Protein AF-A0A939VBB8-F1 (afdb_monomer)

Solvent-accessible surface area (backbone atoms only — not comparable to full-atom values): 15626 Å² total; per-residue (Å²): 112,71,68,60,52,51,52,50,51,52,48,51,47,52,52,57,54,50,57,51,41,58,54,29,52,49,50,24,53,43,29,49,53,51,32,52,51,53,43,48,53,56,47,51,49,38,50,54,33,32,51,31,20,76,76,68,37,30,26,44,40,49,85,73,45,83,43,80,41,78,52,44,68,58,31,34,53,20,43,49,47,27,36,50,71,44,30,47,52,58,49,41,52,49,31,49,52,49,25,53,50,29,54,59,69,47,74,85,57,64,78,95,45,51,68,43,52,54,51,53,48,55,40,49,57,46,49,52,50,50,57,46,36,65,78,54,50,69,97,42,73,66,61,33,50,54,51,49,53,55,44,50,56,52,46,52,50,48,59,66,32,79,75,47,66,64,93,75,53,72,63,60,47,46,52,54,46,52,52,50,51,45,57,22,51,56,51,42,51,54,50,50,50,48,54,52,47,53,53,48,53,53,51,50,52,51,52,50,54,42,42,76,72,65,28,44,70,44,93,83,37,82,88,32,68,47,64,88,87,73,87,80,89,70,84,75,49,54,57,78,38,80,45,76,48,75,53,72,45,60,48,98,88,62,53,71,82,47,45,26,67,83,71,73,47,68,48,76,47,35,36,72,80,47,61,69,60,61,22,38,65,59,56,108

Secondary structure (DSSP, 8-state):
-HHHHHHHHHHHHHHHHHHHHHHHHHHHHHHHHHHHHHHHHHHHHHHHHHHHHHHHSEEE-TTS-EEE-S-HHHHHHHHHHHHHHTTHHHHHHHHHHHHHHHHHHGGG--GGGHHHHHHHHHHHHHHHHHHHHHH---S-HHHHHHHHHHHHHHHHHHHHSGGG-----HHHHHHHHHHHHHHHHHHHHHHHHHHHHHHHHHHHHHHHHHHHTT-EE-TTTSS-EE--SS---SPPPPTT--EEE--EEE-TT--EEEEHHHHTS-EEE-GGGS-HHHHHHHH-

Sequence (284 aa):
MLVVACAALCYLGFMLFGNNYKSNAMKAKVNAIVASRLANIMLSDYQSNWVRVEVEKLAMNEKGEWVSTSDSKQAIAWRQQYFKDNGAEKALDQLWEDLQKEVGSMNLTPAKYRDTQSSFKTLLEDMSQLVQLTKTPGDSLLAMSARLVDLNNRIDSDLEASDFNFWITFDDIKLKTDEVATQINDKNMAEQISKERDKRQNSDLNAMKYRQMGFVELKKGKGVLYRELEKGKGPKPKDDTKVRLNYEGKLMDGTVFDSSYKRGEAVTMRPSQTVPGFWHSLIN

pLDDT: mean 85.22, std 13.17, range [40.78, 98.12]

Foldseek 3Di:
DVVVVVVVVVVVVQVVLVVLLLVLLLLLLLLLVLLLVLLCVLLVLLLVQLVCLVPPQWGQFLVRDIDGHNDSVNRSVRSLNNCVQLCSLVLSVVSLVSSVVSLVSNPVHDPVCVVVNVLSVQLNVLSVVSNVCSVDCDDDSVSSVVSSVVSVVSNVCSCPDPSNPRDDDPVSNVVSNVVSVCSSVVSNVVVVVVVVVVVVVVLVVVLVVVVVVVWDDQPPQVSQTDDDPDDDPDDQDDQADWDWAWDWDADPVGHTPDGCVVVVGIDTDGLVVDDSSSSSVRRD

Mean predicted aligned error: 14.24 Å

Nearest PDB structures (foldseek):
  7dek-assembly2_D  TM=5.719E-01  e=9.838E-03  Pseudomonas aeruginosa PAO1
  1qoy-assembly1_A  TM=2.213E-01  e=1.528E+00  Escherichia coli K-12

Radius of gyration: 31.22 Å; Cα contacts (8 Å, |Δi|>4): 297; chains: 1; bounding box: 82×40×86 Å

Structure (mmCIF, N/CA/C/O backbone):
data_AF-A0A939VBB8-F1
#
_entry.id   AF-A0A939VBB8-F1
#
loop_
_atom_site.group_PDB
_atom_site.id
_atom_site.type_symbol
_atom_site.label_atom_id
_atom_site.label_alt_id
_atom_site.label_comp_id
_atom_site.label_asym_id
_atom_site.label_entity_id
_atom_site.label_seq_id
_atom_site.pdbx_PDB_ins_code
_atom_site.Cartn_x
_atom_site.Cartn_y
_atom_site.Cartn_z
_atom_site.occupancy
_atom_site.B_iso_or_equiv
_atom_site.auth_seq_id
_atom_site.auth_comp_id
_atom_site.auth_asym_id
_atom_site.auth_atom_id
_atom_site.pdbx_PDB_model_num
ATOM 1 N N . MET A 1 1 ? -53.275 -8.495 32.707 1.00 51.41 1 MET A N 1
ATOM 2 C CA . MET A 1 1 ? -52.630 -8.941 31.447 1.00 51.41 1 MET A CA 1
ATOM 3 C C . MET A 1 1 ? -51.818 -7.838 30.756 1.00 51.41 1 MET A C 1
ATOM 5 O O . MET A 1 1 ? -50.720 -8.145 30.318 1.00 51.41 1 MET A O 1
ATOM 9 N N . LEU A 1 2 ? -52.258 -6.567 30.725 1.00 41.44 2 LEU A N 1
ATOM 10 C CA . LEU A 1 2 ? -51.507 -5.463 30.083 1.00 41.44 2 LEU A CA 1
ATOM 11 C C . LEU A 1 2 ? -50.097 -5.197 30.667 1.00 41.44 2 LEU A C 1
ATOM 13 O O . LEU A 1 2 ? -49.151 -4.980 29.919 1.00 41.44 2 LEU A O 1
ATOM 17 N N . VAL A 1 3 ? -49.934 -5.257 31.995 1.00 45.34 3 VAL A N 1
ATOM 18 C CA . VAL A 1 3 ? -48.644 -4.984 32.673 1.00 45.34 3 VAL A CA 1
ATOM 19 C C . VAL A 1 3 ? -47.595 -6.066 32.382 1.00 45.34 3 VAL A C 1
ATOM 21 O O . VAL A 1 3 ? -46.421 -5.763 32.193 1.00 45.34 3 VAL A O 1
ATOM 24 N N . VAL A 1 4 ? -48.026 -7.326 32.265 1.00 49.09 4 VAL A N 1
ATOM 25 C CA . VAL A 1 4 ? -47.147 -8.469 31.960 1.00 49.09 4 VAL A CA 1
ATOM 26 C C . VAL A 1 4 ? -46.686 -8.433 30.498 1.00 49.09 4 VAL A C 1
ATOM 28 O O . VAL A 1 4 ? -45.525 -8.713 30.220 1.00 49.09 4 VAL A O 1
ATOM 31 N N . ALA A 1 5 ? -47.555 -8.011 29.572 1.00 43.25 5 ALA A N 1
ATOM 32 C CA . ALA A 1 5 ? -47.198 -7.826 28.164 1.00 43.25 5 ALA A CA 1
ATOM 33 C C . ALA A 1 5 ? -46.198 -6.671 27.960 1.00 43.25 5 ALA A C 1
ATOM 35 O O . ALA A 1 5 ? -45.260 -6.803 27.179 1.00 43.25 5 ALA A O 1
ATOM 36 N N . CYS A 1 6 ? -46.348 -5.571 28.705 1.00 40.78 6 CYS A N 1
ATOM 37 C CA . CYS A 1 6 ? -45.418 -4.441 28.657 1.00 40.78 6 CYS A CA 1
ATOM 38 C C . CYS A 1 6 ? -44.044 -4.811 29.248 1.00 40.78 6 CYS A C 1
ATOM 40 O O . CYS A 1 6 ? -43.012 -4.518 28.653 1.00 40.78 6 CYS A O 1
ATOM 42 N N . ALA A 1 7 ? -44.019 -5.549 30.365 1.00 47.31 7 ALA A N 1
ATOM 43 C CA . ALA A 1 7 ? -42.783 -6.075 30.941 1.00 47.31 7 ALA A CA 1
ATOM 44 C C . ALA A 1 7 ? -42.080 -7.070 29.999 1.00 47.31 7 ALA A C 1
ATOM 46 O O . ALA A 1 7 ? -40.869 -6.981 29.827 1.00 47.31 7 ALA A O 1
ATOM 47 N N . ALA A 1 8 ? -42.826 -7.962 29.337 1.00 45.78 8 ALA A N 1
ATOM 48 C CA . ALA A 1 8 ? -42.279 -8.912 28.370 1.00 45.78 8 ALA A CA 1
ATOM 49 C C . ALA A 1 8 ? -41.730 -8.225 27.107 1.00 45.78 8 ALA A C 1
ATOM 51 O O . ALA A 1 8 ? -40.656 -8.600 26.649 1.00 45.78 8 ALA A O 1
ATOM 52 N N . LEU A 1 9 ? -42.403 -7.194 26.579 1.00 49.06 9 LEU A N 1
ATOM 53 C CA . LEU A 1 9 ? -41.922 -6.394 25.441 1.00 49.06 9 LEU A CA 1
ATOM 54 C C . LEU A 1 9 ? -40.688 -5.554 25.798 1.00 49.06 9 LEU A C 1
ATOM 56 O O . LEU A 1 9 ? -39.748 -5.488 25.009 1.00 49.06 9 LEU A O 1
ATOM 60 N N . CYS A 1 10 ? -40.642 -4.978 27.002 1.00 50.53 10 CYS A N 1
ATOM 61 C CA . CYS A 1 10 ? -39.448 -4.308 27.517 1.00 50.53 10 CYS A CA 1
ATOM 62 C C . CYS A 1 10 ? -38.278 -5.288 27.698 1.00 50.53 10 CYS A C 1
ATOM 64 O O . CYS A 1 10 ? -37.146 -4.944 27.372 1.00 50.53 10 CYS A O 1
ATOM 66 N N . TYR A 1 11 ? -38.537 -6.513 28.165 1.00 48.91 11 TYR A N 1
ATOM 67 C CA . TYR A 1 11 ? -37.513 -7.546 28.351 1.00 48.91 11 TYR A CA 1
ATOM 68 C C . TYR A 1 11 ? -37.004 -8.109 27.013 1.00 48.91 11 TYR A C 1
ATOM 70 O O . TYR A 1 11 ? -35.798 -8.270 26.835 1.00 48.91 11 TYR A O 1
ATOM 78 N N . LEU A 1 12 ? -37.901 -8.340 26.042 1.00 45.56 12 LEU A N 1
ATOM 79 C CA . LEU A 1 12 ? -37.544 -8.757 24.680 1.00 45.56 12 LEU A CA 1
ATOM 80 C C . LEU A 1 12 ? -36.751 -7.665 23.956 1.00 45.56 12 LEU A C 1
ATOM 82 O O . LEU A 1 12 ? -35.732 -7.957 23.337 1.00 45.56 12 LEU A O 1
ATOM 86 N N . GLY A 1 13 ? -37.185 -6.406 24.075 1.00 52.50 13 GLY A N 1
ATOM 87 C CA . GLY A 1 13 ? -36.445 -5.251 23.578 1.00 52.50 13 GLY A CA 1
ATOM 88 C C . GLY A 1 13 ? -35.056 -5.179 24.208 1.00 52.50 13 GLY A C 1
ATOM 89 O O . GLY A 1 13 ? -34.060 -5.130 23.497 1.00 52.50 13 GLY A O 1
ATOM 90 N N . PHE A 1 14 ? -34.954 -5.271 25.535 1.00 51.47 14 PHE A N 1
ATOM 91 C CA . PHE A 1 14 ? -33.670 -5.240 26.241 1.00 51.47 14 PHE A CA 1
ATOM 92 C C . PHE A 1 14 ? -32.724 -6.382 25.829 1.00 51.47 14 PHE A C 1
ATOM 94 O O . PHE A 1 14 ? -31.525 -6.144 25.682 1.00 51.47 14 PHE A O 1
ATOM 101 N N . MET A 1 15 ? -33.239 -7.595 25.586 1.00 47.59 15 MET A N 1
ATOM 102 C CA . MET A 1 15 ? -32.441 -8.717 25.074 1.00 47.59 15 MET A CA 1
ATOM 103 C C . MET A 1 15 ? -31.985 -8.514 23.622 1.00 47.59 15 MET A C 1
ATOM 105 O O . MET A 1 15 ? -30.814 -8.741 23.316 1.00 47.59 15 MET A O 1
ATOM 109 N N . LEU A 1 16 ? -32.875 -8.066 22.729 1.00 53.44 16 LEU A N 1
ATOM 110 C CA . LEU A 1 16 ? -32.554 -7.846 21.314 1.00 53.44 16 LEU A CA 1
ATOM 111 C C . LEU A 1 16 ? -31.582 -6.668 21.126 1.00 53.44 16 LEU A C 1
ATOM 113 O O . LEU A 1 16 ? -30.603 -6.787 20.390 1.00 53.44 16 LEU A O 1
ATOM 117 N N . PHE A 1 17 ? -31.789 -5.557 21.840 1.00 54.56 17 PHE A N 1
ATOM 118 C CA . PHE A 1 17 ? -30.888 -4.400 21.806 1.00 54.56 17 PHE A CA 1
ATOM 119 C C . PHE A 1 17 ? -29.551 -4.677 22.517 1.00 54.56 17 PHE A C 1
ATOM 121 O O . PHE A 1 17 ? -28.505 -4.237 22.043 1.00 54.56 17 PHE A O 1
ATOM 128 N N . GLY A 1 18 ? -29.552 -5.438 23.619 1.00 54.91 18 GLY A N 1
ATOM 129 C CA . GLY A 1 18 ? -28.339 -5.783 24.369 1.00 54.91 18 GLY A CA 1
ATOM 130 C C . GLY A 1 18 ? -27.393 -6.733 23.624 1.00 54.91 18 GLY A C 1
ATOM 131 O O . GLY A 1 18 ? -26.180 -6.517 23.638 1.00 54.91 18 GLY A O 1
ATOM 132 N N . ASN A 1 19 ? -27.931 -7.747 22.935 1.00 59.66 19 ASN A N 1
ATOM 133 C CA . ASN A 1 19 ? -27.126 -8.685 22.142 1.00 59.66 19 ASN A CA 1
ATOM 134 C C . ASN A 1 19 ? -26.524 -8.025 20.892 1.00 59.66 19 ASN A C 1
ATOM 136 O O . ASN A 1 19 ? -25.364 -8.283 20.565 1.00 59.66 19 ASN A O 1
ATOM 140 N N . ASN A 1 20 ? -27.265 -7.122 20.244 1.00 74.25 20 ASN A N 1
ATOM 141 C CA . ASN A 1 20 ? -26.751 -6.365 19.102 1.00 74.25 20 ASN A CA 1
ATOM 142 C C . ASN A 1 20 ? -25.656 -5.370 19.518 1.00 74.25 20 ASN A C 1
ATOM 144 O O . ASN A 1 20 ? -24.656 -5.256 18.816 1.00 74.25 20 ASN A O 1
ATOM 148 N N . TYR A 1 21 ? -25.781 -4.719 20.684 1.00 82.75 21 TYR A N 1
ATOM 149 C CA . TYR A 1 21 ? -24.760 -3.786 21.176 1.00 82.75 21 TYR A CA 1
ATOM 150 C C . TYR A 1 21 ? -23.401 -4.456 21.376 1.00 82.75 21 TYR A C 1
ATOM 152 O O . TYR A 1 21 ? -22.416 -4.034 20.782 1.00 82.75 21 TYR A O 1
ATOM 160 N N . LYS A 1 22 ? -23.340 -5.524 22.185 1.00 81.62 22 LYS A N 1
ATOM 161 C CA . LYS A 1 22 ? -22.066 -6.184 22.512 1.00 81.62 22 LYS A CA 1
ATOM 162 C C . LYS A 1 22 ? -21.367 -6.710 21.255 1.00 81.62 22 LYS A C 1
ATOM 164 O O . LYS A 1 22 ? -20.158 -6.558 21.126 1.00 81.62 22 LYS A O 1
ATOM 169 N N . SER A 1 23 ? -22.125 -7.297 20.325 1.00 85.81 23 SER A N 1
ATOM 170 C CA . SER A 1 23 ? -21.575 -7.777 19.054 1.00 85.81 23 SER A CA 1
ATOM 171 C C . SER A 1 23 ? -21.014 -6.634 18.205 1.00 85.81 23 SER A C 1
ATOM 173 O O . SER A 1 23 ? -19.901 -6.748 17.696 1.00 85.81 23 SER A O 1
ATOM 175 N N . ASN A 1 24 ? -21.741 -5.520 18.086 1.00 87.19 24 ASN A N 1
ATOM 176 C CA . ASN A 1 24 ? -21.291 -4.370 17.303 1.00 87.19 24 ASN A CA 1
ATOM 177 C C . ASN A 1 24 ? -20.100 -3.663 17.961 1.00 87.19 24 ASN A C 1
ATOM 179 O O . ASN A 1 24 ? -19.175 -3.280 17.259 1.00 87.19 24 ASN A O 1
ATOM 183 N N . ALA A 1 25 ? -20.059 -3.582 19.292 1.00 87.44 25 ALA A N 1
ATOM 184 C CA . ALA A 1 25 ? -18.925 -3.035 20.032 1.00 87.44 25 ALA A CA 1
ATOM 185 C C . ALA A 1 25 ? -17.649 -3.872 19.840 1.00 87.44 25 ALA A C 1
ATOM 187 O O . ALA A 1 25 ? -16.569 -3.319 19.641 1.00 87.44 25 ALA A O 1
ATOM 188 N N . MET A 1 26 ? -17.773 -5.207 19.841 1.00 88.75 26 MET A N 1
ATOM 189 C CA . MET A 1 26 ? -16.654 -6.106 19.535 1.00 88.75 26 MET A CA 1
ATOM 190 C C . MET A 1 26 ? -16.152 -5.915 18.100 1.00 88.75 26 MET A C 1
ATOM 192 O O . MET A 1 26 ? -14.949 -5.779 17.899 1.00 88.75 26 MET A O 1
ATOM 196 N N . LYS A 1 27 ? -17.057 -5.854 17.114 1.00 90.62 27 LYS A N 1
ATOM 197 C CA . LYS A 1 27 ? -16.696 -5.607 15.706 1.00 90.62 27 LYS A CA 1
ATOM 198 C C . LYS A 1 27 ? -16.016 -4.255 15.517 1.00 90.62 27 LYS A C 1
ATOM 200 O O . LYS A 1 27 ? -14.941 -4.219 14.931 1.00 90.62 27 LYS A O 1
ATOM 205 N N . ALA A 1 28 ? -16.576 -3.196 16.104 1.00 91.44 28 ALA A N 1
ATOM 206 C CA . ALA A 1 28 ? -15.994 -1.859 16.083 1.00 91.44 28 ALA A CA 1
ATOM 207 C C . ALA A 1 28 ? -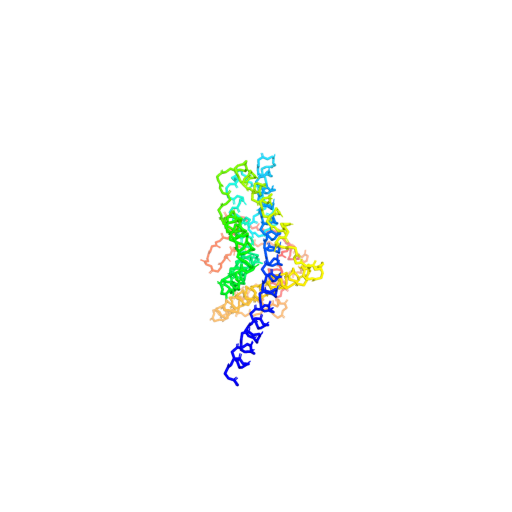14.566 -1.876 16.642 1.00 91.44 28 ALA A C 1
ATOM 209 O O . ALA A 1 28 ? -13.637 -1.398 16.001 1.00 91.44 28 ALA A O 1
ATOM 210 N N . LYS A 1 29 ? -14.354 -2.499 17.807 1.00 91.62 29 LYS A N 1
ATOM 211 C CA . LYS A 1 29 ? -13.019 -2.590 18.408 1.00 91.62 29 LYS A CA 1
ATOM 212 C C . LYS A 1 29 ? -12.043 -3.406 17.544 1.00 91.62 29 LYS A C 1
ATOM 214 O O . LYS A 1 29 ? -10.902 -2.986 17.373 1.00 91.62 29 LYS A O 1
ATOM 219 N N . VAL A 1 30 ? -12.474 -4.523 16.946 1.00 92.94 30 VAL A N 1
ATOM 220 C CA . VAL A 1 30 ? -11.646 -5.298 15.999 1.00 92.94 30 VAL A CA 1
ATOM 221 C C . VAL A 1 30 ? -11.289 -4.464 14.763 1.00 92.94 30 VAL A C 1
ATOM 223 O O . VAL A 1 30 ? -10.116 -4.391 14.403 1.00 92.94 30 VAL A O 1
ATOM 226 N N . ASN A 1 31 ? -12.263 -3.799 14.139 1.00 95.06 31 ASN A N 1
ATOM 227 C CA . ASN A 1 31 ? -12.031 -2.963 12.962 1.00 95.06 31 ASN A CA 1
ATOM 228 C C . ASN A 1 31 ? -11.116 -1.777 13.276 1.00 95.06 31 ASN A C 1
ATOM 230 O O . ASN A 1 31 ? -10.209 -1.508 12.495 1.00 95.06 31 ASN A O 1
ATOM 234 N N . ALA A 1 32 ? -11.272 -1.132 14.436 1.00 95.00 32 ALA A N 1
ATOM 235 C CA . ALA A 1 32 ? -10.376 -0.071 14.891 1.00 95.00 32 ALA A CA 1
ATOM 236 C C . ALA A 1 32 ? -8.927 -0.565 15.041 1.00 95.00 32 ALA A C 1
ATOM 238 O O . ALA A 1 32 ? -8.014 0.077 14.530 1.00 95.00 32 ALA A O 1
ATOM 239 N N . ILE A 1 33 ? -8.714 -1.736 15.658 1.00 94.00 33 ILE A N 1
ATOM 240 C CA . ILE A 1 33 ? -7.380 -2.344 15.809 1.00 94.00 33 ILE A CA 1
ATOM 241 C C . ILE A 1 33 ? -6.757 -2.676 14.448 1.00 94.00 33 ILE A C 1
ATOM 243 O O . ILE A 1 33 ? -5.580 -2.404 14.215 1.00 94.00 33 ILE A O 1
ATOM 247 N N . VAL A 1 34 ? -7.509 -3.305 13.542 1.00 96.31 34 VAL A N 1
ATOM 248 C CA . VAL A 1 34 ? -6.958 -3.697 12.235 1.00 96.31 34 VAL A CA 1
ATOM 249 C C . VAL A 1 34 ? -6.715 -2.470 11.352 1.00 96.31 34 VAL A C 1
ATOM 251 O O . VAL A 1 34 ? -5.668 -2.388 10.708 1.00 96.31 34 VAL A O 1
ATOM 254 N N . ALA A 1 35 ? -7.613 -1.483 11.376 1.00 97.75 35 ALA A N 1
ATOM 255 C CA . ALA A 1 35 ? -7.440 -0.218 10.667 1.00 97.75 35 ALA A CA 1
ATOM 256 C C . ALA A 1 35 ? -6.227 0.563 11.181 1.00 97.75 35 ALA A C 1
ATOM 258 O O . ALA A 1 35 ? -5.421 1.025 10.373 1.00 97.75 35 ALA A O 1
ATOM 259 N N . SER A 1 36 ? -6.050 0.673 12.505 1.00 97.31 36 SER A N 1
ATOM 260 C CA . SER A 1 36 ? -4.914 1.396 13.082 1.00 97.31 36 SER A CA 1
ATOM 261 C C . SER A 1 36 ? -3.589 0.726 12.722 1.00 97.31 36 SER A C 1
ATOM 263 O O . SER A 1 36 ? -2.634 1.406 12.348 1.00 97.31 36 SER A O 1
ATOM 265 N N . ARG A 1 37 ? -3.530 -0.612 12.731 1.00 96.06 37 ARG A N 1
ATOM 266 C CA . ARG A 1 37 ? -2.353 -1.377 12.284 1.00 96.06 37 ARG A CA 1
ATOM 267 C C . ARG A 1 37 ? -2.042 -1.152 10.809 1.00 96.06 37 ARG A C 1
ATOM 269 O O . ARG A 1 37 ? -0.889 -0.891 10.474 1.00 96.06 37 ARG A O 1
ATOM 276 N N . LEU A 1 38 ? -3.045 -1.227 9.934 1.00 97.00 38 LEU A N 1
ATOM 277 C CA . LEU A 1 38 ? -2.854 -1.009 8.499 1.00 97.00 38 LEU A CA 1
ATOM 278 C C . LEU A 1 38 ? -2.384 0.423 8.203 1.00 97.00 38 LEU A C 1
ATOM 280 O O . LEU A 1 38 ? -1.415 0.609 7.468 1.00 97.00 38 LEU A O 1
ATOM 284 N N . ALA A 1 39 ? -3.003 1.425 8.832 1.00 98.12 39 ALA A N 1
ATOM 285 C CA . ALA A 1 39 ? -2.581 2.818 8.712 1.00 98.12 39 ALA A CA 1
ATOM 286 C C . ALA A 1 39 ? -1.136 3.025 9.198 1.00 98.12 39 ALA A C 1
ATOM 288 O O . ALA A 1 39 ? -0.348 3.688 8.525 1.00 98.12 39 ALA A O 1
ATOM 289 N N . ASN A 1 40 ? -0.755 2.408 10.322 1.00 96.56 40 ASN A N 1
ATOM 290 C CA . ASN A 1 40 ? 0.610 2.464 10.847 1.00 96.56 40 ASN A CA 1
ATOM 291 C C . ASN A 1 40 ? 1.640 1.819 9.910 1.00 96.56 40 ASN A C 1
ATOM 293 O O . ASN A 1 40 ? 2.732 2.361 9.754 1.00 96.56 40 ASN A O 1
ATOM 297 N N . ILE A 1 41 ? 1.302 0.708 9.247 1.00 95.56 41 ILE A N 1
ATOM 298 C CA . ILE A 1 41 ? 2.168 0.098 8.224 1.00 95.56 41 ILE A CA 1
ATOM 299 C C . ILE A 1 41 ? 2.421 1.091 7.085 1.00 95.56 41 ILE A C 1
ATOM 301 O O . ILE A 1 41 ? 3.572 1.307 6.706 1.00 95.56 41 ILE A O 1
ATOM 305 N N . MET A 1 42 ? 1.364 1.725 6.570 1.00 97.06 42 MET A N 1
ATOM 306 C CA . MET A 1 42 ? 1.478 2.708 5.488 1.00 97.06 42 MET A CA 1
ATOM 307 C C . MET A 1 42 ? 2.327 3.915 5.908 1.00 97.06 42 MET A C 1
ATOM 309 O O . MET A 1 42 ? 3.252 4.308 5.203 1.00 97.06 42 MET A O 1
ATOM 313 N N . LEU A 1 43 ? 2.055 4.487 7.082 1.00 96.75 43 LEU A N 1
ATOM 314 C CA . LEU A 1 43 ? 2.761 5.672 7.573 1.00 96.75 43 LEU A CA 1
ATOM 315 C C . LEU A 1 43 ? 4.224 5.384 7.933 1.00 96.75 43 LEU A C 1
ATOM 317 O O . LEU A 1 43 ? 5.092 6.218 7.675 1.00 96.75 43 LEU A O 1
ATOM 321 N N . SER A 1 44 ? 4.518 4.201 8.477 1.00 94.44 44 SER A N 1
ATOM 322 C CA . SER A 1 44 ? 5.890 3.766 8.752 1.00 94.44 44 SER A CA 1
ATOM 323 C C . SER A 1 44 ? 6.693 3.572 7.462 1.00 94.44 44 SER A C 1
ATOM 325 O O . SER A 1 44 ? 7.853 3.985 7.387 1.00 94.44 44 SER A O 1
ATOM 327 N N . ASP A 1 45 ? 6.068 3.026 6.414 1.00 96.38 45 ASP A N 1
ATOM 328 C CA . ASP A 1 45 ? 6.665 2.948 5.078 1.00 96.38 45 ASP A CA 1
ATOM 329 C C . ASP A 1 45 ? 6.982 4.352 4.529 1.00 96.38 45 ASP A C 1
ATOM 331 O O . ASP A 1 45 ? 8.105 4.589 4.079 1.00 96.38 45 ASP A O 1
ATOM 335 N N . TYR A 1 46 ? 6.072 5.325 4.679 1.00 95.81 46 TYR A N 1
ATOM 336 C CA . TYR A 1 46 ? 6.321 6.716 4.268 1.00 95.81 46 TYR A CA 1
ATOM 337 C C . TYR A 1 46 ? 7.496 7.340 5.021 1.00 95.81 46 TYR A C 1
ATOM 339 O O . TYR A 1 46 ? 8.354 7.975 4.406 1.00 95.81 46 TYR A O 1
ATOM 347 N N . GLN A 1 47 ? 7.559 7.150 6.344 1.00 93.69 47 GLN A N 1
ATOM 348 C CA . GLN A 1 47 ? 8.669 7.621 7.177 1.00 93.69 47 GLN A CA 1
ATOM 349 C C . GLN A 1 47 ? 9.996 7.018 6.722 1.00 93.69 47 GLN A C 1
ATOM 351 O O . GLN A 1 47 ? 10.969 7.748 6.534 1.00 93.69 47 GLN A O 1
ATOM 356 N N . SER A 1 48 ? 10.033 5.699 6.517 1.00 92.69 48 SER A N 1
ATOM 357 C CA . SER A 1 48 ? 11.233 4.999 6.061 1.00 92.69 48 SER A CA 1
ATOM 358 C C . SER A 1 48 ? 11.693 5.523 4.703 1.00 92.69 48 SER A C 1
ATOM 360 O O . SER A 1 48 ? 12.876 5.825 4.525 1.00 92.69 48 SER A O 1
ATOM 362 N N . ASN A 1 49 ? 10.756 5.703 3.768 1.00 94.06 49 ASN A N 1
ATOM 363 C CA . ASN A 1 49 ? 11.072 6.201 2.438 1.00 94.06 49 ASN A CA 1
ATOM 364 C C . ASN A 1 49 ? 11.585 7.646 2.481 1.00 94.06 49 ASN A C 1
ATOM 366 O O . ASN A 1 49 ? 12.585 7.950 1.839 1.00 94.06 49 ASN A O 1
ATOM 370 N N . TRP A 1 50 ? 10.965 8.517 3.290 1.00 94.50 50 TRP A N 1
ATOM 371 C CA . TRP A 1 50 ? 11.438 9.889 3.501 1.00 94.50 50 TRP A CA 1
ATOM 372 C C . TRP A 1 50 ? 12.869 9.897 4.044 1.00 94.50 50 TRP A C 1
ATOM 374 O O . TRP A 1 50 ? 13.745 10.539 3.469 1.00 94.50 50 TRP A O 1
ATOM 384 N N . VAL A 1 51 ? 13.134 9.178 5.140 1.00 91.50 51 VAL A N 1
ATOM 385 C CA . VAL A 1 51 ? 14.461 9.155 5.783 1.00 91.50 51 VAL A CA 1
ATOM 386 C C . VAL A 1 51 ? 15.550 8.731 4.797 1.00 91.50 51 VAL A C 1
ATOM 388 O O . VAL A 1 51 ? 16.632 9.319 4.786 1.00 91.50 51 VAL A O 1
ATOM 391 N N . ARG A 1 52 ? 15.263 7.760 3.925 1.00 91.12 52 ARG A N 1
ATOM 392 C CA . ARG A 1 52 ? 16.211 7.321 2.893 1.00 91.12 52 ARG A CA 1
ATOM 393 C C . ARG A 1 52 ? 16.502 8.391 1.847 1.00 91.12 52 ARG A C 1
ATOM 395 O O . ARG A 1 52 ? 17.650 8.508 1.427 1.00 91.12 52 ARG A O 1
ATOM 402 N N . VAL A 1 53 ? 15.541 9.237 1.485 1.00 92.88 53 VAL A N 1
ATOM 403 C CA . VAL A 1 53 ? 15.827 10.390 0.614 1.00 92.88 53 VAL A CA 1
ATOM 404 C C . VAL A 1 53 ? 16.813 11.346 1.281 1.00 92.88 53 VAL A C 1
ATOM 406 O O . VAL A 1 53 ? 17.762 11.822 0.649 1.00 92.88 53 VAL A O 1
ATOM 409 N N . GLU A 1 54 ? 16.624 11.613 2.572 1.00 89.19 54 GLU A N 1
ATOM 410 C CA . GLU A 1 54 ? 17.472 12.555 3.303 1.00 89.19 54 GLU A CA 1
ATOM 411 C C . GLU A 1 54 ? 18.904 12.033 3.455 1.00 89.19 54 GLU A C 1
ATOM 413 O O . GLU A 1 54 ? 19.851 12.781 3.200 1.00 89.19 54 GLU A O 1
ATOM 418 N N . VAL A 1 55 ? 19.054 10.750 3.795 1.00 88.62 55 VAL A N 1
ATOM 419 C CA . VAL A 1 55 ? 20.344 10.130 4.137 1.00 88.62 55 VAL A CA 1
ATOM 420 C C . VAL A 1 55 ? 21.054 9.519 2.926 1.00 88.62 55 VAL A C 1
ATOM 422 O O . VAL A 1 55 ? 22.258 9.697 2.767 1.00 88.62 55 VAL A O 1
ATOM 425 N N . GLU A 1 56 ? 20.326 8.805 2.069 1.00 88.88 56 GLU A N 1
ATOM 426 C CA . GLU A 1 56 ? 20.887 7.953 1.008 1.00 88.88 56 GLU A CA 1
ATOM 427 C C . GLU A 1 56 ? 20.651 8.510 -0.404 1.00 88.88 56 GLU A C 1
ATOM 429 O O . GLU A 1 56 ? 21.242 8.011 -1.360 1.00 88.88 56 GLU A O 1
ATOM 434 N N . LYS A 1 57 ? 19.801 9.537 -0.562 1.00 93.19 57 LYS A N 1
ATOM 435 C CA . LYS A 1 57 ? 19.362 10.061 -1.875 1.00 93.19 57 LYS A CA 1
ATOM 436 C C . LYS A 1 57 ? 18.720 8.978 -2.756 1.00 93.19 57 LYS A C 1
ATOM 438 O O . LYS A 1 57 ? 18.855 8.970 -3.986 1.00 93.19 57 LYS A O 1
ATOM 443 N N . LEU A 1 58 ? 18.011 8.062 -2.098 1.00 87.88 58 LEU A N 1
ATOM 444 C CA . LEU A 1 58 ? 17.282 6.944 -2.685 1.00 87.88 58 LEU A CA 1
ATOM 445 C C . LEU A 1 58 ? 15.868 6.887 -2.106 1.00 87.88 58 LEU A C 1
ATOM 447 O O . LEU A 1 58 ? 15.658 7.169 -0.929 1.00 87.88 58 LEU A O 1
ATOM 451 N N . ALA A 1 59 ? 14.910 6.473 -2.928 1.00 96.06 59 ALA A N 1
ATOM 452 C CA . ALA A 1 59 ? 13.549 6.168 -2.509 1.00 96.06 59 ALA A CA 1
ATOM 453 C C . ALA A 1 59 ? 12.998 4.987 -3.299 1.00 96.06 59 ALA A C 1
ATOM 455 O O . ALA A 1 59 ? 13.404 4.730 -4.431 1.00 96.06 59 ALA A O 1
ATOM 456 N N . MET A 1 60 ? 12.030 4.300 -2.715 1.00 92.12 60 MET A N 1
ATOM 457 C CA . MET A 1 60 ? 11.179 3.357 -3.413 1.00 92.12 60 MET A CA 1
ATOM 458 C C . MET A 1 60 ? 10.070 4.116 -4.155 1.00 92.12 60 MET A C 1
ATOM 460 O O . MET A 1 60 ? 9.383 4.952 -3.559 1.00 92.12 60 MET A O 1
ATOM 464 N N . ASN A 1 61 ? 9.909 3.835 -5.447 1.00 94.50 61 ASN A N 1
ATOM 465 C CA . ASN A 1 61 ? 8.884 4.437 -6.299 1.00 94.50 61 ASN A CA 1
ATOM 466 C C . ASN A 1 61 ? 7.514 3.737 -6.146 1.00 94.50 61 ASN A C 1
ATOM 468 O O . ASN A 1 61 ? 7.334 2.824 -5.329 1.00 94.50 61 ASN A O 1
ATOM 472 N N . GLU A 1 62 ? 6.533 4.156 -6.948 1.00 94.94 62 GLU A N 1
ATOM 473 C CA . GLU A 1 62 ? 5.165 3.628 -6.937 1.00 94.94 62 GLU A CA 1
ATOM 474 C C . GLU A 1 62 ? 5.058 2.161 -7.373 1.00 94.94 62 GLU A C 1
ATOM 476 O O . GLU A 1 62 ? 4.055 1.504 -7.107 1.00 94.94 62 GLU A O 1
ATOM 481 N N . LYS A 1 63 ? 6.104 1.621 -8.007 1.00 90.12 63 LYS A N 1
ATOM 482 C CA . LYS A 1 63 ? 6.196 0.223 -8.450 1.00 90.12 63 LYS A CA 1
ATOM 483 C C . LYS A 1 63 ? 6.948 -0.670 -7.465 1.00 90.12 63 LYS A C 1
ATOM 485 O O . LYS A 1 63 ? 7.052 -1.870 -7.703 1.00 90.12 63 LYS A O 1
ATOM 490 N N . GLY A 1 64 ? 7.468 -0.110 -6.373 1.00 87.75 64 GLY A N 1
ATOM 491 C CA . GLY A 1 64 ? 8.300 -0.845 -5.421 1.00 87.75 64 GLY A CA 1
ATOM 492 C C . GLY A 1 64 ? 9.778 -0.940 -5.821 1.00 87.75 64 GLY A C 1
ATOM 493 O O . GLY A 1 64 ? 10.512 -1.750 -5.260 1.00 87.75 64 GLY A O 1
ATOM 494 N N . GLU A 1 65 ? 10.233 -0.139 -6.785 1.00 90.81 65 GLU A N 1
ATOM 495 C CA . GLU A 1 65 ? 11.614 -0.145 -7.276 1.00 90.81 65 GLU A CA 1
ATOM 496 C C . GLU A 1 65 ? 12.427 0.973 -6.615 1.00 90.81 65 GLU A C 1
ATOM 498 O O . GLU A 1 65 ? 11.927 2.078 -6.404 1.00 90.81 65 GLU A O 1
ATOM 503 N N . TRP A 1 66 ? 13.701 0.711 -6.323 1.00 90.19 66 TRP A N 1
ATOM 504 C CA . TRP A 1 66 ? 14.615 1.728 -5.802 1.00 90.19 66 TRP A CA 1
ATOM 505 C C . TRP A 1 66 ? 15.080 2.671 -6.912 1.00 90.19 66 TRP A C 1
ATOM 507 O O . TRP A 1 66 ? 15.622 2.231 -7.926 1.00 90.19 66 TRP A O 1
ATOM 517 N N . VAL A 1 67 ? 14.917 3.974 -6.694 1.00 90.38 67 VAL A N 1
ATOM 518 C CA . VAL A 1 67 ? 15.321 5.042 -7.613 1.00 90.38 67 VAL A CA 1
ATOM 519 C C . VAL A 1 67 ? 16.079 6.136 -6.866 1.00 90.38 67 VAL A C 1
ATOM 521 O O . VAL A 1 67 ? 15.853 6.370 -5.678 1.00 90.38 67 VAL A O 1
ATOM 524 N N . SER A 1 68 ? 16.984 6.828 -7.560 1.00 93.75 68 SER A N 1
ATOM 525 C CA . SER A 1 68 ? 17.648 8.005 -6.992 1.00 93.75 68 SER A CA 1
ATOM 526 C C . SER A 1 68 ? 16.719 9.211 -7.016 1.00 93.75 68 SER A C 1
ATOM 528 O O . SER A 1 68 ? 16.091 9.501 -8.032 1.00 93.75 68 SER A O 1
ATOM 530 N N . THR A 1 69 ? 16.632 9.908 -5.887 1.00 92.88 69 THR A N 1
ATOM 531 C CA . THR A 1 69 ? 15.880 11.156 -5.757 1.00 92.88 69 THR A CA 1
ATOM 532 C C . THR A 1 69 ? 16.409 11.978 -4.583 1.00 92.88 69 THR A C 1
ATOM 534 O O . THR A 1 69 ? 17.047 11.461 -3.669 1.00 92.88 69 THR A O 1
ATOM 537 N N . SER A 1 70 ? 16.142 13.280 -4.609 1.00 93.38 70 SER A N 1
ATOM 538 C CA . SER A 1 70 ? 16.322 14.191 -3.470 1.00 93.38 70 SER A CA 1
ATOM 539 C C . SER A 1 70 ? 15.011 14.879 -3.071 1.00 93.38 70 SER A C 1
ATOM 541 O O . SER A 1 70 ? 15.025 15.761 -2.219 1.00 93.38 70 SER A O 1
ATOM 543 N N . ASP A 1 71 ? 13.891 14.497 -3.694 1.00 94.94 71 ASP A N 1
ATOM 544 C CA . ASP A 1 71 ? 12.569 15.054 -3.422 1.00 94.94 71 ASP A CA 1
ATOM 545 C C . ASP A 1 71 ? 11.781 14.117 -2.497 1.00 94.94 71 ASP A C 1
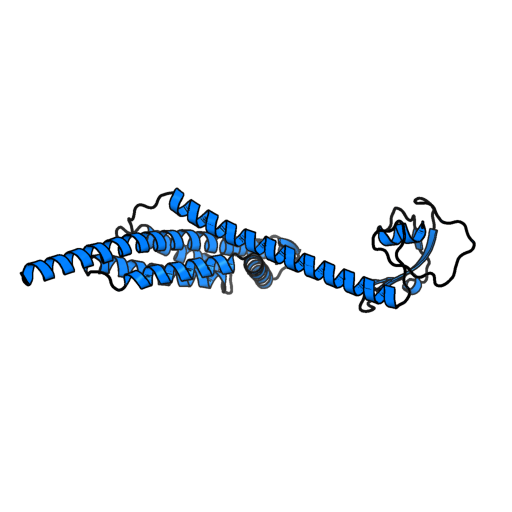ATOM 547 O O . ASP A 1 71 ? 11.179 13.127 -2.923 1.00 94.94 71 ASP A O 1
ATOM 551 N N . SER A 1 72 ? 11.785 14.445 -1.206 1.00 93.00 72 SER A N 1
ATOM 552 C CA . SER A 1 72 ? 11.086 13.671 -0.180 1.00 93.00 72 SER A CA 1
ATOM 553 C C . SER A 1 72 ? 9.559 13.734 -0.334 1.00 93.00 72 SER A C 1
ATOM 555 O O . SER A 1 72 ? 8.870 12.780 0.027 1.00 93.00 72 SER A O 1
ATOM 557 N N . LYS A 1 73 ? 9.008 14.808 -0.925 1.00 92.31 73 LYS A N 1
ATOM 558 C CA . LYS A 1 73 ? 7.561 14.916 -1.181 1.00 92.31 73 LYS A CA 1
ATOM 559 C C . LYS A 1 73 ? 7.145 13.972 -2.304 1.00 92.31 73 LYS A C 1
ATOM 561 O O . LYS A 1 73 ? 6.158 13.250 -2.163 1.00 92.31 73 LYS A O 1
ATOM 566 N N . GLN A 1 74 ? 7.923 13.925 -3.383 1.00 94.44 74 GLN A N 1
ATOM 567 C CA . GLN A 1 74 ? 7.717 12.956 -4.458 1.00 94.44 74 GLN A CA 1
ATOM 568 C C . GLN A 1 74 ? 7.855 11.517 -3.948 1.00 94.44 74 GLN A C 1
ATOM 570 O O . GLN A 1 74 ? 7.036 10.665 -4.289 1.00 94.44 74 GLN A O 1
ATOM 575 N N . ALA A 1 75 ? 8.843 11.255 -3.088 1.00 94.62 75 ALA A N 1
ATOM 576 C CA . ALA A 1 75 ? 9.036 9.936 -2.500 1.00 94.62 75 ALA A CA 1
ATOM 577 C C . ALA A 1 75 ? 7.825 9.463 -1.685 1.00 94.62 75 ALA A C 1
ATOM 579 O O . ALA A 1 75 ? 7.473 8.290 -1.766 1.00 94.62 75 ALA A O 1
ATOM 580 N N . ILE A 1 76 ? 7.146 10.346 -0.946 1.00 94.88 76 ILE A N 1
ATOM 581 C CA . ILE A 1 76 ? 5.877 9.989 -0.294 1.00 94.88 76 ILE A CA 1
ATOM 582 C C . ILE A 1 76 ? 4.781 9.737 -1.322 1.00 94.88 76 ILE A C 1
ATOM 584 O O . ILE A 1 76 ? 4.087 8.730 -1.218 1.00 94.88 76 ILE A O 1
ATOM 588 N N . ALA A 1 77 ? 4.623 10.623 -2.310 1.00 95.56 77 ALA A N 1
ATOM 589 C CA . ALA A 1 77 ? 3.575 10.490 -3.321 1.00 95.56 77 ALA A CA 1
ATOM 590 C C . ALA A 1 77 ? 3.659 9.136 -4.046 1.00 95.56 77 ALA A C 1
ATOM 592 O O . ALA A 1 77 ? 2.639 8.491 -4.287 1.00 95.56 77 ALA A O 1
ATOM 593 N N . TRP A 1 78 ? 4.876 8.654 -4.309 1.00 97.19 78 TRP A N 1
ATOM 594 C CA . TRP A 1 78 ? 5.113 7.308 -4.823 1.00 97.19 78 TRP A CA 1
ATOM 595 C C . TRP A 1 78 ? 4.596 6.208 -3.903 1.00 97.19 78 TRP A C 1
ATOM 597 O O . TRP A 1 78 ? 3.942 5.278 -4.370 1.00 97.19 78 TRP A O 1
ATOM 607 N N . ARG A 1 79 ? 4.847 6.299 -2.596 1.00 96.31 79 ARG A N 1
ATOM 608 C CA . ARG A 1 79 ? 4.364 5.288 -1.647 1.00 96.31 79 ARG A CA 1
ATOM 609 C C . ARG A 1 79 ? 2.853 5.337 -1.470 1.00 96.31 79 ARG A C 1
ATOM 611 O O . ARG A 1 79 ? 2.223 4.286 -1.426 1.00 96.31 79 ARG A O 1
ATOM 618 N N . GLN A 1 80 ? 2.257 6.528 -1.456 1.00 96.19 80 GLN A N 1
ATOM 619 C CA . GLN A 1 80 ? 0.800 6.680 -1.463 1.00 96.19 80 GLN A CA 1
ATOM 620 C C . GLN A 1 80 ? 0.190 5.997 -2.690 1.00 96.19 80 GLN A C 1
ATOM 622 O O . GLN A 1 80 ? -0.726 5.185 -2.562 1.00 96.19 80 GLN A O 1
ATOM 627 N N . GLN A 1 81 ? 0.759 6.246 -3.873 1.00 95.75 81 GLN A N 1
ATOM 628 C CA . GLN A 1 81 ? 0.321 5.599 -5.105 1.00 95.75 81 GLN A CA 1
ATOM 629 C C . GLN A 1 81 ? 0.517 4.075 -5.056 1.00 95.75 81 GLN A C 1
ATOM 631 O O . GLN A 1 81 ? -0.388 3.340 -5.441 1.00 95.75 81 GLN A O 1
ATOM 636 N N . TYR A 1 82 ? 1.632 3.591 -4.501 1.00 94.44 82 TYR A N 1
ATOM 637 C CA . TYR A 1 82 ? 1.870 2.161 -4.302 1.00 94.44 82 TYR A CA 1
ATOM 638 C C . TYR A 1 82 ? 0.765 1.508 -3.458 1.00 94.44 82 TYR A C 1
ATOM 640 O O . TYR A 1 82 ? 0.200 0.496 -3.869 1.00 94.44 82 TYR A O 1
ATOM 648 N N . PHE A 1 83 ? 0.411 2.067 -2.297 1.00 94.12 83 PHE A N 1
ATOM 649 C CA . PHE A 1 83 ? -0.637 1.479 -1.450 1.00 94.12 83 PHE A CA 1
ATOM 650 C C . PHE A 1 83 ? -2.037 1.602 -2.053 1.00 94.12 83 PHE A C 1
ATOM 652 O O . PHE A 1 83 ? -2.877 0.724 -1.834 1.00 94.12 83 PHE A O 1
ATOM 659 N N . LYS A 1 84 ? -2.286 2.648 -2.842 1.00 93.00 84 LYS A N 1
ATOM 660 C CA . LYS A 1 84 ? -3.520 2.797 -3.611 1.00 93.00 84 LYS A CA 1
ATOM 661 C C . LYS A 1 84 ? -3.656 1.711 -4.679 1.00 93.00 84 LYS A C 1
ATOM 663 O O . LYS A 1 84 ? -4.685 1.028 -4.730 1.00 93.00 84 LYS A O 1
ATOM 668 N N . ASP A 1 85 ? -2.609 1.516 -5.478 1.00 89.62 85 ASP A N 1
ATOM 669 C CA . ASP A 1 85 ? -2.564 0.522 -6.555 1.00 89.62 85 ASP A CA 1
ATOM 670 C C . ASP A 1 85 ? -2.618 -0.904 -6.010 1.00 89.62 85 ASP A C 1
ATOM 672 O O . ASP A 1 85 ? -3.263 -1.765 -6.599 1.00 89.62 85 ASP A O 1
ATOM 676 N N . ASN A 1 86 ? -2.021 -1.141 -4.839 1.00 87.69 86 ASN A N 1
ATOM 677 C CA . ASN A 1 86 ? -2.032 -2.451 -4.195 1.00 87.69 86 ASN A CA 1
ATOM 678 C C . ASN A 1 86 ? -3.265 -2.696 -3.306 1.00 87.69 86 ASN A C 1
ATOM 680 O O . ASN A 1 86 ? -3.327 -3.698 -2.602 1.00 87.69 86 ASN A O 1
ATOM 684 N N . GLY A 1 87 ? -4.248 -1.787 -3.296 1.00 90.88 87 GLY A N 1
ATOM 685 C CA . GLY A 1 87 ? -5.534 -1.986 -2.621 1.00 90.88 87 GLY A CA 1
ATOM 686 C C . GLY A 1 87 ? -5.563 -1.738 -1.109 1.00 90.88 87 GLY A C 1
ATOM 687 O O . GLY A 1 87 ? -6.645 -1.814 -0.529 1.00 90.88 87 GLY A O 1
ATOM 688 N N . ALA A 1 88 ? -4.441 -1.382 -0.483 1.00 93.38 88 ALA A N 1
ATOM 689 C CA . ALA A 1 88 ? -4.371 -1.106 0.953 1.00 93.38 88 ALA A CA 1
ATOM 690 C C . ALA A 1 88 ? -5.188 0.133 1.354 1.00 93.38 88 ALA A C 1
ATOM 692 O O . ALA A 1 88 ? -5.913 0.075 2.341 1.00 93.38 88 ALA A O 1
ATOM 693 N N . GLU A 1 89 ? -5.153 1.213 0.560 1.00 94.12 89 GLU A N 1
ATOM 694 C CA . GLU A 1 89 ? -5.974 2.413 0.819 1.00 94.12 89 GLU A CA 1
ATOM 695 C C . GLU A 1 89 ? -7.471 2.068 0.817 1.00 94.12 89 GLU A C 1
ATOM 697 O O . GLU A 1 89 ? -8.203 2.440 1.729 1.00 94.12 89 GLU A O 1
ATOM 702 N N . LYS A 1 90 ? -7.914 1.264 -0.159 1.00 93.44 90 LYS A N 1
ATOM 703 C CA . LYS A 1 90 ? -9.308 0.810 -0.245 1.00 93.44 90 LYS A CA 1
ATOM 704 C C . LYS A 1 90 ? -9.697 -0.065 0.950 1.00 93.44 90 LYS A C 1
ATOM 706 O O . LYS A 1 90 ? -10.807 0.057 1.455 1.00 93.44 90 LYS A O 1
ATOM 711 N N . ALA A 1 91 ? -8.816 -0.971 1.371 1.00 94.69 91 ALA A N 1
ATOM 712 C CA . ALA A 1 91 ? -9.077 -1.832 2.518 1.00 94.69 91 ALA A CA 1
ATOM 713 C C . ALA A 1 91 ? -9.151 -1.025 3.827 1.00 94.69 91 ALA A C 1
ATOM 715 O O . ALA A 1 91 ? -10.017 -1.289 4.658 1.00 94.69 91 ALA A O 1
ATOM 716 N N . LEU A 1 92 ? -8.294 -0.010 3.982 1.00 96.94 92 LEU A N 1
ATOM 717 C CA . LEU A 1 92 ? -8.343 0.918 5.110 1.00 96.94 92 LEU A CA 1
ATOM 718 C C . LEU A 1 92 ? -9.645 1.728 5.120 1.00 96.94 92 LEU A C 1
ATOM 720 O O . LEU A 1 92 ? -10.281 1.833 6.166 1.00 96.94 92 LEU A O 1
ATOM 724 N N . ASP A 1 93 ? -10.067 2.243 3.962 1.00 95.88 93 ASP A N 1
ATOM 725 C CA . ASP A 1 93 ? -11.341 2.954 3.820 1.00 95.88 93 ASP A CA 1
ATOM 726 C C . ASP A 1 93 ? -12.532 2.053 4.181 1.00 95.88 93 ASP A C 1
ATOM 728 O O . ASP A 1 93 ? -13.418 2.482 4.915 1.00 95.88 93 ASP A O 1
ATOM 732 N N . GLN A 1 94 ? -12.525 0.781 3.765 1.00 95.19 94 GLN A N 1
ATOM 733 C CA . GLN A 1 94 ? -13.587 -0.165 4.123 1.00 95.19 94 GLN A CA 1
ATOM 734 C C . GLN A 1 94 ? -13.633 -0.451 5.629 1.00 95.19 94 GLN A C 1
ATOM 736 O O . GLN A 1 94 ? -14.711 -0.453 6.217 1.00 95.19 94 GLN A O 1
ATOM 741 N N . LEU A 1 95 ? -12.479 -0.674 6.270 1.00 96.75 95 LEU A N 1
ATOM 742 C CA . LEU A 1 95 ? -12.416 -0.872 7.722 1.00 96.75 95 LEU A CA 1
ATOM 743 C C . LEU A 1 95 ? -12.929 0.356 8.480 1.00 96.75 95 LEU A C 1
ATOM 745 O O . LEU A 1 95 ? -13.589 0.219 9.510 1.00 96.75 95 LEU A O 1
ATOM 749 N N . TRP A 1 96 ? -12.623 1.551 7.972 1.00 97.12 96 TRP A N 1
ATOM 750 C CA . TRP A 1 96 ? -13.110 2.807 8.526 1.00 97.12 96 TRP A CA 1
ATOM 751 C C . TRP A 1 96 ? -14.632 2.947 8.380 1.00 97.12 96 TRP A C 1
ATOM 753 O O . TRP A 1 96 ? -15.310 3.252 9.360 1.00 97.12 96 TRP A O 1
ATOM 763 N N . GLU A 1 97 ? -15.185 2.660 7.201 1.00 95.94 97 GLU A N 1
ATOM 764 C CA . GLU A 1 97 ? -16.634 2.664 6.965 1.00 95.94 97 GLU A CA 1
ATOM 765 C C . GLU A 1 97 ? -17.371 1.645 7.848 1.00 95.94 97 GLU A C 1
ATOM 767 O O . GLU A 1 97 ? -18.414 1.961 8.434 1.00 95.94 97 GLU A O 1
ATOM 772 N N . ASP A 1 98 ? -16.824 0.434 7.982 1.00 94.62 98 ASP A N 1
ATOM 773 C CA . ASP A 1 98 ? -17.391 -0.617 8.826 1.00 94.62 98 ASP A CA 1
ATOM 774 C C . ASP A 1 98 ? -17.403 -0.179 10.297 1.00 94.62 98 ASP A C 1
ATOM 776 O O . ASP A 1 98 ? -18.460 -0.215 10.937 1.00 94.62 98 ASP A O 1
ATOM 780 N N . LEU A 1 99 ? -16.282 0.361 10.793 1.00 94.19 99 LEU A N 1
ATOM 781 C CA . LEU A 1 99 ? -16.175 0.933 12.137 1.00 94.19 99 LEU A CA 1
ATOM 782 C C . LEU A 1 99 ? -17.241 2.013 12.384 1.00 94.19 99 LEU A C 1
ATOM 784 O O . LEU A 1 99 ? -17.963 1.966 13.385 1.00 94.19 99 LEU A O 1
ATOM 788 N N . GLN A 1 100 ? -17.385 2.973 11.467 1.00 93.69 100 GLN A N 1
ATOM 789 C CA . GLN A 1 100 ? -18.399 4.026 11.575 1.00 93.69 100 GLN A CA 1
ATOM 790 C C . GLN A 1 100 ? -19.817 3.448 11.629 1.00 93.69 100 GLN A C 1
ATOM 792 O O . GLN A 1 100 ? -20.651 3.909 12.414 1.00 93.69 100 GLN A O 1
ATOM 797 N N . LYS A 1 101 ? -20.102 2.424 10.820 1.00 91.12 101 LYS A N 1
ATOM 798 C CA . LYS A 1 101 ? -21.402 1.749 10.784 1.00 91.12 101 LYS A CA 1
ATOM 799 C C . LYS A 1 101 ? -21.696 1.009 12.085 1.00 91.12 101 LYS A C 1
ATOM 801 O O . LYS A 1 101 ? -22.820 1.080 12.588 1.00 91.12 101 LYS A O 1
ATOM 806 N N . GLU A 1 102 ? -20.713 0.314 12.646 1.00 90.00 102 GLU A N 1
ATOM 807 C CA . GLU A 1 102 ? -20.866 -0.407 13.908 1.00 90.00 102 GLU A CA 1
ATOM 808 C C . GLU A 1 102 ? -21.111 0.554 15.063 1.00 90.00 102 GLU A C 1
ATOM 810 O O . GLU A 1 102 ? -22.082 0.371 15.798 1.00 90.00 102 GLU A O 1
ATOM 815 N N . VAL A 1 103 ? -20.328 1.630 15.165 1.00 87.75 103 VAL A N 1
ATOM 816 C CA . VAL A 1 103 ? -20.552 2.673 16.174 1.00 87.75 103 VAL A CA 1
ATOM 817 C C . VAL A 1 103 ? -21.898 3.368 15.971 1.00 87.75 103 VAL A C 1
ATOM 819 O O . VAL A 1 103 ? -22.673 3.501 16.917 1.00 87.75 103 VAL A O 1
ATOM 822 N N . GLY A 1 104 ? -22.250 3.723 14.735 1.00 85.56 104 GLY A N 1
ATOM 823 C CA . GLY A 1 104 ? -23.534 4.349 14.415 1.00 85.56 104 GLY A CA 1
ATOM 824 C C . GLY A 1 104 ? -24.737 3.481 14.794 1.00 85.56 104 GLY A C 1
ATOM 825 O O . GLY A 1 104 ? -25.725 3.981 15.333 1.00 85.56 104 GLY A O 1
ATOM 826 N N . SER A 1 105 ? -24.638 2.164 14.596 1.00 83.31 105 SER A N 1
ATOM 827 C CA . SER A 1 105 ? -25.685 1.211 14.986 1.00 83.31 105 SER A CA 1
ATOM 828 C C . SER A 1 105 ? -25.899 1.126 16.503 1.00 83.31 105 SER A C 1
ATOM 830 O O . SER A 1 105 ? -26.964 0.705 16.959 1.00 83.31 105 SER A O 1
ATOM 832 N N . MET A 1 106 ? -24.908 1.550 17.294 1.00 80.88 106 MET A N 1
ATOM 833 C CA . MET A 1 106 ? -24.969 1.552 18.751 1.00 80.88 106 MET A CA 1
ATOM 834 C C . MET A 1 106 ? -25.644 2.805 19.329 1.00 80.88 106 MET A C 1
ATOM 836 O O . MET A 1 106 ? -25.963 2.813 20.518 1.00 80.88 106 MET A O 1
ATOM 840 N N . ASN A 1 107 ? -25.948 3.831 18.526 1.00 70.88 107 ASN A N 1
ATOM 841 C CA . ASN A 1 107 ? -26.544 5.092 19.000 1.00 70.88 107 ASN A CA 1
ATOM 842 C C . ASN A 1 107 ? -27.991 4.964 19.520 1.00 70.88 107 ASN A C 1
ATOM 844 O O . ASN A 1 107 ? -28.481 5.864 20.196 1.00 70.88 107 ASN A O 1
ATOM 848 N N . LEU A 1 108 ? -28.675 3.846 19.254 1.00 67.25 108 LEU A N 1
ATOM 849 C CA . LEU A 1 108 ? -30.054 3.586 19.699 1.00 67.25 108 LEU A CA 1
ATOM 850 C C . LEU A 1 108 ? -30.137 2.781 21.012 1.00 67.25 108 LEU A C 1
ATOM 852 O O . LEU A 1 108 ? -31.163 2.163 21.296 1.00 67.25 108 LEU A O 1
ATOM 856 N N . THR A 1 109 ? -29.057 2.715 21.797 1.00 67.31 109 THR A N 1
ATOM 857 C CA . THR A 1 109 ? -28.948 1.747 22.904 1.00 67.31 109 THR A CA 1
ATOM 858 C C . THR A 1 109 ? -29.318 2.297 24.290 1.00 67.31 109 THR A C 1
ATOM 860 O O . THR A 1 109 ? -29.403 3.511 24.484 1.00 67.31 109 THR A O 1
ATOM 863 N N . PRO A 1 110 ? -29.610 1.409 25.270 1.00 67.12 110 PRO A N 1
ATOM 864 C CA . PRO A 1 110 ? -30.059 1.814 26.604 1.00 67.12 110 PRO A CA 1
ATOM 865 C C . PRO A 1 110 ? -29.051 2.686 27.366 1.00 67.12 110 PRO A C 1
ATOM 867 O O . PRO A 1 110 ? -27.844 2.521 27.222 1.00 67.12 110 PRO A O 1
ATOM 870 N N . ALA A 1 111 ? -29.551 3.520 28.286 1.00 71.19 111 ALA A N 1
ATOM 871 C CA . ALA A 1 111 ? -28.759 4.489 29.060 1.00 71.19 111 ALA A CA 1
ATOM 872 C C . ALA A 1 111 ? -27.525 3.908 29.780 1.00 71.19 111 ALA A C 1
ATOM 874 O O . ALA A 1 111 ? -26.549 4.625 29.971 1.00 71.19 111 ALA A O 1
ATOM 875 N N . LYS A 1 112 ? -27.537 2.614 30.129 1.00 75.81 112 LYS A N 1
ATOM 876 C CA . LYS A 1 112 ? -26.398 1.914 30.751 1.00 75.81 112 LYS A CA 1
ATOM 877 C C . LYS A 1 112 ? -25.140 1.820 29.868 1.00 75.81 112 LYS A C 1
ATOM 879 O O . LYS A 1 112 ? -24.113 1.388 30.368 1.00 75.81 112 LYS A O 1
ATOM 884 N N . TYR A 1 113 ? -25.228 2.165 28.581 1.00 74.62 113 TYR A N 1
ATOM 885 C CA . TYR A 1 113 ? -24.102 2.173 27.638 1.00 74.62 113 TYR A CA 1
ATOM 886 C C . TYR A 1 113 ? -23.683 3.587 27.206 1.00 74.62 113 TYR A C 1
ATOM 888 O O . TYR A 1 113 ? -22.845 3.728 26.319 1.00 74.62 113 TYR A O 1
ATOM 896 N N . ARG A 1 114 ? -24.266 4.639 27.799 1.00 72.38 114 ARG A N 1
ATOM 897 C CA . ARG A 1 114 ? -24.031 6.030 27.378 1.00 72.38 114 ARG A CA 1
ATOM 898 C C . ARG A 1 114 ? -22.560 6.441 27.497 1.00 72.38 114 ARG A C 1
ATOM 900 O O . ARG A 1 114 ? -22.044 7.082 26.588 1.00 72.38 114 ARG A O 1
ATOM 907 N N . ASP A 1 115 ? -21.891 6.047 28.576 1.00 71.31 115 ASP A N 1
ATOM 908 C CA . ASP A 1 115 ? -20.479 6.388 28.792 1.00 71.31 115 ASP A CA 1
ATOM 909 C C . ASP A 1 115 ? -19.589 5.678 27.764 1.00 71.31 115 ASP A C 1
ATOM 911 O O . ASP A 1 115 ? -18.780 6.311 27.091 1.00 71.31 115 ASP A O 1
ATOM 915 N N . THR A 1 116 ? -19.865 4.398 27.498 1.00 72.94 116 THR A N 1
ATOM 916 C CA . THR A 1 116 ? -19.192 3.634 26.442 1.00 72.94 116 THR A CA 1
ATOM 917 C C . THR A 1 116 ? -19.372 4.261 25.053 1.00 72.94 116 THR A C 1
ATOM 919 O O . THR A 1 116 ? -18.420 4.324 24.279 1.00 72.94 116 THR A O 1
ATOM 922 N N . GLN A 1 117 ? -20.566 4.770 24.724 1.00 75.75 117 GLN A N 1
ATOM 923 C CA . GLN A 1 117 ? -20.804 5.490 23.464 1.00 75.75 117 GLN A CA 1
ATOM 924 C C . GLN A 1 117 ? -19.954 6.763 23.349 1.00 75.75 117 GLN A C 1
ATOM 926 O O . GLN A 1 117 ? -19.490 7.086 22.255 1.00 75.75 117 GLN A O 1
ATOM 931 N N . SER A 1 118 ? -19.741 7.484 24.456 1.00 78.88 118 SER A N 1
ATOM 932 C CA . SER A 1 118 ? -18.878 8.669 24.472 1.00 78.88 118 SER A CA 1
ATOM 933 C C . SER A 1 118 ? -17.437 8.303 24.130 1.00 78.88 118 SER A C 1
ATOM 935 O O . SER A 1 118 ? -16.811 8.981 23.322 1.00 78.88 118 SER A O 1
ATOM 937 N N . SER A 1 119 ? -16.929 7.204 24.683 1.00 78.38 119 SER A N 1
ATOM 938 C CA . SER A 1 119 ? -15.562 6.747 24.426 1.00 78.38 119 SER A CA 1
ATOM 939 C C . SER A 1 119 ? -15.383 6.250 22.978 1.00 78.38 119 SER A C 1
ATOM 941 O O . SER A 1 119 ? -14.376 6.546 22.342 1.00 78.38 119 SER A O 1
ATOM 943 N N . PHE A 1 120 ? -16.399 5.604 22.384 1.00 85.31 120 PHE A N 1
ATOM 944 C CA . PHE A 1 120 ? -16.413 5.294 20.941 1.00 85.31 120 PHE A CA 1
ATOM 945 C C . PHE A 1 120 ? -16.384 6.539 20.052 1.00 85.31 120 PHE A C 1
ATOM 947 O O . PHE A 1 120 ? -15.853 6.482 18.943 1.00 85.31 120 PHE A O 1
ATOM 954 N N . LYS A 1 121 ? -16.941 7.661 20.512 1.00 84.69 121 LYS A N 1
ATOM 955 C CA . LYS A 1 121 ? -16.905 8.914 19.760 1.00 84.69 121 LYS A CA 1
ATOM 956 C C . LYS A 1 121 ? -15.483 9.476 19.680 1.00 84.69 121 LYS A C 1
ATOM 958 O O . LYS A 1 121 ? -15.059 9.821 18.581 1.00 84.69 121 LYS A O 1
ATOM 963 N N . THR A 1 122 ? -14.754 9.518 20.796 1.00 89.12 122 THR A N 1
ATOM 964 C CA . THR A 1 122 ? -13.342 9.944 20.815 1.00 89.12 122 THR A CA 1
ATOM 965 C C . THR A 1 122 ? -12.492 9.050 19.914 1.00 89.12 122 THR A C 1
ATOM 967 O O . THR A 1 122 ? -11.800 9.552 19.029 1.00 89.12 122 THR A O 1
ATOM 970 N N . LEU A 1 123 ? -12.673 7.727 20.019 1.00 91.94 123 LEU A N 1
ATOM 971 C CA . LEU A 1 123 ? -11.981 6.768 19.161 1.00 91.94 123 LEU A CA 1
ATOM 972 C C . LEU A 1 123 ? -12.260 7.021 17.672 1.00 91.94 123 LEU A C 1
ATOM 974 O O . LEU A 1 123 ? -11.342 6.969 16.859 1.00 91.94 123 LEU A O 1
ATOM 978 N N . LEU A 1 124 ? -13.511 7.305 17.288 1.00 93.81 124 LEU A N 1
ATOM 979 C CA . LEU A 1 124 ? -13.842 7.658 15.903 1.00 93.81 124 LEU A CA 1
ATOM 980 C C . LEU A 1 124 ? -13.140 8.945 15.456 1.00 93.81 124 LEU A C 1
ATOM 982 O O . LEU A 1 124 ? -12.648 9.009 14.331 1.00 93.81 124 LEU A O 1
ATOM 986 N N . GLU A 1 125 ? -13.100 9.972 16.303 1.00 94.75 125 GLU A N 1
ATOM 987 C CA . GLU A 1 125 ? -12.440 11.242 15.985 1.00 94.75 125 GLU A CA 1
ATOM 988 C C . GLU A 1 125 ? -10.934 11.041 15.737 1.00 94.75 125 GLU A C 1
ATOM 990 O O . GLU A 1 125 ? -10.394 11.567 14.758 1.00 94.75 125 GLU A O 1
ATOM 995 N N . ASP A 1 126 ? -10.267 10.225 16.553 1.00 96.56 126 ASP A N 1
ATOM 996 C CA . ASP A 1 126 ? -8.842 9.924 16.395 1.00 96.56 126 ASP A CA 1
ATOM 997 C C . ASP A 1 126 ? -8.554 8.966 15.234 1.00 96.56 126 ASP A C 1
ATOM 999 O O . ASP A 1 126 ? -7.642 9.206 14.440 1.00 96.56 126 ASP A O 1
ATOM 1003 N N . MET A 1 127 ? -9.374 7.932 15.040 1.00 97.50 127 MET A N 1
ATOM 1004 C CA . MET A 1 127 ? -9.268 7.044 13.879 1.00 97.50 127 MET A CA 1
ATOM 1005 C C . MET A 1 127 ? -9.471 7.804 12.564 1.00 97.50 127 MET A C 1
ATOM 1007 O O . MET A 1 127 ? -8.730 7.580 11.607 1.00 97.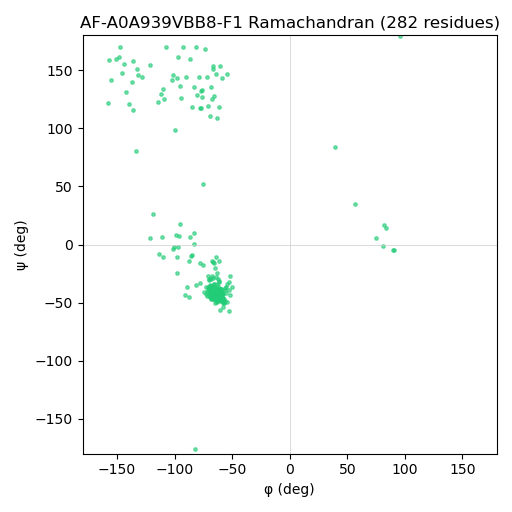50 127 MET A O 1
ATOM 1011 N N . SER A 1 128 ? -10.408 8.758 12.517 1.00 97.75 128 SER A N 1
ATOM 1012 C CA . SER A 1 128 ? -10.598 9.626 11.352 1.00 97.75 128 SER A CA 1
ATOM 1013 C C . SER A 1 128 ? -9.340 10.439 11.046 1.00 97.75 128 SER A C 1
ATOM 1015 O O . SER A 1 128 ? -8.979 10.597 9.878 1.00 97.75 128 SER A O 1
ATOM 1017 N N . GLN A 1 129 ? -8.668 10.965 12.073 1.00 97.38 129 GLN A N 1
ATOM 1018 C CA . GLN A 1 129 ? -7.419 11.707 11.908 1.00 97.38 129 GLN A CA 1
ATOM 1019 C C . GLN A 1 129 ? -6.274 10.799 11.449 1.00 97.38 129 GLN A C 1
ATOM 1021 O O . GLN A 1 129 ? -5.510 11.196 10.568 1.00 97.38 129 GLN A O 1
ATOM 1026 N N . LEU A 1 130 ? -6.178 9.578 11.982 1.00 97.88 130 LEU A N 1
ATOM 1027 C CA . LEU A 1 130 ? -5.176 8.596 11.569 1.00 97.88 130 LEU A CA 1
ATOM 1028 C C . LEU A 1 130 ? -5.358 8.187 10.101 1.00 97.88 130 LEU A C 1
ATOM 1030 O O . LEU A 1 130 ? -4.399 8.228 9.330 1.00 97.88 130 LEU A O 1
ATOM 1034 N N . VAL A 1 131 ? -6.588 7.867 9.687 1.00 97.81 131 VAL A N 1
ATOM 1035 C CA . VAL A 1 131 ? -6.915 7.563 8.283 1.00 97.81 131 VAL A CA 1
ATOM 1036 C C . VAL A 1 131 ? -6.585 8.759 7.392 1.00 97.81 131 VAL A C 1
ATOM 1038 O O . VAL A 1 131 ? -5.934 8.595 6.359 1.00 97.81 131 VAL A O 1
ATOM 1041 N N . GLN A 1 132 ? -6.946 9.978 7.801 1.00 96.88 132 GLN A N 1
ATOM 1042 C CA . GLN A 1 132 ? -6.620 11.187 7.044 1.00 96.88 132 GLN A CA 1
ATOM 1043 C C . GLN A 1 132 ? -5.106 11.415 6.930 1.00 96.88 132 GLN A C 1
ATOM 1045 O O . GLN A 1 132 ? -4.635 11.843 5.876 1.00 96.88 132 GLN A O 1
ATOM 1050 N N . LEU A 1 133 ? -4.324 11.088 7.962 1.00 96.44 133 LEU A N 1
ATOM 1051 C CA . LEU A 1 133 ? -2.866 11.205 7.935 1.00 96.44 133 LEU A CA 1
ATOM 1052 C C . LEU A 1 133 ? -2.243 10.311 6.849 1.00 96.44 133 LEU A C 1
ATOM 1054 O O . LEU A 1 133 ? -1.254 10.707 6.238 1.00 96.44 133 LEU A O 1
ATOM 1058 N N . THR A 1 134 ? -2.845 9.158 6.530 1.00 96.75 134 THR A N 1
ATOM 1059 C CA . THR A 1 134 ? -2.374 8.293 5.425 1.00 96.75 134 THR A CA 1
ATOM 1060 C C . THR A 1 134 ? -2.546 8.934 4.039 1.00 96.75 134 THR A C 1
ATOM 1062 O O . THR A 1 134 ? -1.756 8.683 3.123 1.00 96.75 134 THR A O 1
ATOM 1065 N N . LYS A 1 135 ? -3.552 9.804 3.889 1.00 94.69 135 LYS A N 1
ATOM 1066 C CA . LYS A 1 135 ? -3.885 10.515 2.643 1.00 94.69 135 LYS A CA 1
ATOM 1067 C C . LYS A 1 135 ? -3.142 11.843 2.543 1.00 94.69 135 LYS A C 1
ATOM 1069 O O . LYS A 1 135 ? -2.703 12.247 1.470 1.00 94.69 135 LYS A O 1
ATOM 1074 N N . THR A 1 136 ? -2.976 12.516 3.676 1.00 92.69 136 THR A N 1
ATOM 1075 C CA . THR A 1 136 ? -2.300 13.809 3.792 1.00 92.69 136 THR A CA 1
ATOM 1076 C C . THR A 1 136 ? -1.321 13.786 4.972 1.00 92.69 136 THR A C 1
ATOM 1078 O O . THR A 1 136 ? -1.648 14.300 6.046 1.00 92.69 136 THR A O 1
ATOM 1081 N N . PRO A 1 137 ? -0.115 13.214 4.792 1.00 87.06 137 PRO A N 1
ATOM 1082 C CA . PRO A 1 137 ? 0.871 13.050 5.868 1.00 87.06 137 PRO A CA 1
ATOM 1083 C C . PRO A 1 137 ? 1.448 14.369 6.409 1.00 87.06 137 PRO A C 1
ATOM 1085 O O . PRO A 1 137 ? 1.999 14.407 7.509 1.00 87.06 137 PRO A O 1
ATOM 1088 N N . GLY A 1 138 ? 1.264 15.476 5.684 1.00 80.38 138 GLY A N 1
ATOM 1089 C CA . GLY A 1 138 ? 1.747 16.807 6.057 1.00 80.38 138 GLY A CA 1
ATOM 1090 C C . GLY A 1 138 ? 3.091 17.163 5.415 1.00 80.38 138 GLY A C 1
ATOM 1091 O O . GLY A 1 138 ? 3.658 16.392 4.648 1.00 80.38 138 GLY A O 1
ATOM 1092 N N . ASP A 1 139 ? 3.584 18.370 5.706 1.00 76.94 139 ASP A N 1
ATOM 1093 C CA . ASP A 1 139 ? 4.718 18.970 4.986 1.00 76.94 139 ASP A CA 1
ATOM 1094 C C . ASP A 1 139 ? 6.111 18.590 5.509 1.00 76.94 139 ASP A C 1
ATOM 1096 O O . ASP A 1 139 ? 7.105 18.919 4.859 1.00 76.94 139 ASP A O 1
ATOM 1100 N N . SER A 1 140 ? 6.221 17.927 6.666 1.00 87.81 140 SER A N 1
ATOM 1101 C CA . SER A 1 140 ? 7.515 17.507 7.218 1.00 87.81 140 SER A CA 1
ATOM 1102 C C . SER A 1 140 ? 7.449 16.178 7.968 1.00 87.81 140 SER A C 1
ATOM 1104 O O . SER A 1 140 ? 6.461 15.870 8.641 1.00 87.81 140 SER A O 1
ATOM 1106 N N . LEU A 1 141 ? 8.552 15.423 7.910 1.00 87.31 141 LEU A N 1
ATOM 1107 C CA . LEU A 1 141 ? 8.720 14.156 8.626 1.00 87.31 141 LEU A CA 1
ATOM 1108 C C . LEU A 1 141 ? 8.498 14.304 10.138 1.00 87.31 141 LEU A C 1
ATOM 1110 O O . LEU A 1 141 ? 7.849 13.457 10.750 1.00 87.31 141 LEU A O 1
ATOM 1114 N N . LEU A 1 142 ? 9.006 15.385 10.742 1.00 86.31 142 LEU A N 1
ATOM 1115 C CA . LEU A 1 142 ? 8.844 15.646 12.174 1.00 86.31 142 LEU A CA 1
ATOM 1116 C C . LEU A 1 142 ? 7.372 15.874 12.540 1.00 86.31 142 LEU A C 1
ATOM 1118 O O . LEU A 1 142 ? 6.889 15.285 13.504 1.00 86.31 142 LEU A O 1
ATOM 1122 N N . ALA A 1 143 ? 6.650 16.684 11.759 1.00 88.69 143 ALA A N 1
ATOM 1123 C CA . ALA A 1 143 ? 5.237 16.957 12.011 1.00 88.69 143 ALA A CA 1
ATOM 1124 C C . ALA A 1 143 ? 4.374 15.701 11.834 1.00 88.69 143 ALA A C 1
ATOM 1126 O O . ALA A 1 143 ? 3.514 15.431 12.672 1.00 88.69 143 ALA A O 1
ATOM 1127 N N . MET A 1 144 ? 4.631 14.913 10.785 1.00 91.06 144 MET A N 1
ATOM 1128 C CA . MET A 1 144 ? 3.954 13.632 10.568 1.00 91.06 144 MET A CA 1
ATOM 1129 C C . MET A 1 144 ? 4.202 12.675 11.740 1.00 91.06 144 MET A C 1
ATOM 1131 O O . MET A 1 144 ? 3.260 12.103 12.281 1.00 91.06 144 MET A O 1
ATOM 1135 N N . SER A 1 145 ? 5.461 12.536 12.165 1.00 89.31 145 SER A N 1
ATOM 1136 C CA . SER A 1 145 ? 5.850 11.606 13.232 1.00 89.31 145 SER A CA 1
ATOM 1137 C C . SER A 1 145 ? 5.256 11.998 14.583 1.00 89.31 145 SER A C 1
ATOM 1139 O O . SER A 1 145 ? 4.755 11.136 15.296 1.00 89.31 145 SER A O 1
ATOM 1141 N N . ALA A 1 146 ? 5.255 13.293 14.916 1.00 88.81 146 ALA A N 1
ATOM 1142 C CA . ALA A 1 146 ? 4.643 13.788 16.146 1.00 88.81 146 ALA A CA 1
ATOM 1143 C C . ALA A 1 146 ? 3.133 13.505 16.182 1.00 88.81 146 ALA A C 1
ATOM 1145 O O . ALA A 1 146 ? 2.635 12.999 17.184 1.00 88.81 146 ALA A O 1
ATOM 1146 N N . ARG A 1 147 ? 2.421 13.763 15.073 1.00 93.44 147 ARG A N 1
ATOM 1147 C CA . ARG A 1 147 ? 0.986 13.457 14.951 1.00 93.44 147 ARG A CA 1
ATOM 1148 C C . ARG A 1 147 ? 0.704 11.964 15.069 1.00 93.44 147 ARG A C 1
ATOM 1150 O O . ARG A 1 147 ? -0.247 11.590 15.739 1.00 93.44 147 ARG A O 1
ATOM 1157 N N . LEU A 1 148 ? 1.519 11.124 14.432 1.00 93.88 148 LEU A N 1
ATOM 1158 C CA . LEU A 1 148 ? 1.342 9.674 14.474 1.00 93.88 148 LEU A CA 1
ATOM 1159 C C . LEU A 1 148 ? 1.500 9.120 15.893 1.00 93.88 148 LEU A C 1
ATOM 1161 O O . LEU A 1 148 ? 0.668 8.338 16.337 1.00 93.88 148 LEU A O 1
ATOM 1165 N N . VAL A 1 149 ? 2.544 9.545 16.610 1.00 93.31 149 VAL A N 1
ATOM 1166 C CA . VAL A 1 149 ? 2.780 9.126 18.002 1.00 93.31 149 VAL A CA 1
ATOM 1167 C C . VAL A 1 149 ? 1.624 9.555 18.903 1.00 93.31 149 VAL A C 1
ATOM 1169 O O . VAL A 1 149 ? 1.113 8.751 19.676 1.00 93.31 149 VAL A O 1
ATOM 1172 N N . ASP A 1 150 ? 1.200 10.810 18.782 1.00 95.19 150 ASP A N 1
ATOM 1173 C CA . ASP A 1 150 ? 0.099 11.376 19.557 1.00 95.19 150 ASP A CA 1
ATOM 1174 C C . ASP A 1 150 ? -1.234 10.645 19.295 1.00 95.19 150 ASP A C 1
ATOM 1176 O O . ASP A 1 150 ? -1.911 10.241 20.238 1.00 95.19 150 ASP A O 1
ATOM 1180 N N . LEU A 1 151 ? -1.563 10.378 18.025 1.00 96.19 151 LEU A N 1
ATOM 1181 C CA . LEU A 1 151 ? -2.749 9.607 17.638 1.00 96.19 151 LEU A CA 1
ATOM 1182 C C . LEU A 1 151 ? -2.708 8.167 18.152 1.00 96.19 151 LEU A C 1
ATOM 1184 O O . LEU A 1 151 ? -3.695 7.703 18.714 1.00 96.19 151 LEU A O 1
ATOM 1188 N N . ASN A 1 152 ? -1.581 7.469 17.989 1.00 94.81 152 ASN A N 1
ATOM 1189 C CA . ASN A 1 152 ? -1.450 6.087 18.450 1.00 94.81 152 ASN A CA 1
ATOM 1190 C C . ASN A 1 152 ? -1.649 5.983 19.963 1.00 94.81 152 ASN A C 1
ATOM 1192 O O . ASN A 1 152 ? -2.408 5.134 20.411 1.00 94.81 152 ASN A O 1
ATOM 1196 N N . ASN A 1 153 ? -1.054 6.892 20.742 1.00 93.56 153 ASN A N 1
ATOM 1197 C CA . ASN A 1 153 ? -1.219 6.893 22.195 1.00 93.56 153 ASN A CA 1
ATOM 1198 C C . ASN A 1 153 ? -2.684 7.073 22.618 1.00 93.56 153 ASN A C 1
ATOM 1200 O O . ASN A 1 153 ? -3.138 6.410 23.550 1.00 93.56 153 ASN A O 1
ATOM 1204 N N . ARG A 1 154 ? -3.431 7.966 21.953 1.00 94.31 154 ARG A N 1
ATOM 1205 C CA . ARG A 1 154 ? -4.853 8.167 22.263 1.00 94.31 154 ARG A CA 1
ATOM 1206 C C . ARG A 1 154 ? -5.713 6.984 21.836 1.00 94.31 154 ARG A C 1
ATOM 1208 O O . ARG A 1 154 ? -6.523 6.522 22.630 1.00 94.31 154 ARG A O 1
ATOM 1215 N N . ILE A 1 155 ? -5.484 6.450 20.636 1.00 93.81 155 ILE A N 1
ATOM 1216 C CA . ILE A 1 155 ? -6.203 5.275 20.127 1.00 93.81 155 ILE A CA 1
ATOM 1217 C C . ILE A 1 155 ? -5.963 4.064 21.032 1.00 93.81 155 ILE A C 1
ATOM 1219 O O . ILE A 1 155 ? -6.920 3.388 21.401 1.00 93.81 155 ILE A O 1
ATOM 1223 N N . ASP A 1 156 ? -4.716 3.801 21.427 1.00 91.06 156 ASP A N 1
ATOM 1224 C CA . ASP A 1 156 ? -4.387 2.695 22.330 1.00 91.06 156 ASP A CA 1
ATOM 1225 C C . ASP A 1 156 ? -5.066 2.883 23.695 1.00 91.06 156 ASP A C 1
ATOM 1227 O O . ASP A 1 156 ? -5.709 1.960 24.195 1.00 91.06 156 ASP A O 1
ATOM 1231 N N . SER A 1 157 ? -5.027 4.100 24.251 1.00 90.06 157 SER A N 1
ATOM 1232 C CA . SER A 1 157 ? -5.734 4.435 25.493 1.00 90.06 157 SER A CA 1
ATOM 1233 C C . SER A 1 157 ? -7.246 4.200 25.388 1.00 90.06 157 SER A C 1
ATOM 1235 O O . SER A 1 157 ? -7.846 3.631 26.302 1.00 90.06 157 SER A O 1
ATOM 1237 N N . ASP A 1 158 ? -7.876 4.612 24.287 1.00 88.50 158 ASP A N 1
ATOM 1238 C CA . ASP A 1 158 ? -9.309 4.409 24.059 1.00 88.50 158 ASP A CA 1
ATOM 1239 C C . ASP A 1 158 ? -9.647 2.918 23.922 1.00 88.50 158 ASP A C 1
ATOM 1241 O O . ASP A 1 158 ? -10.637 2.446 24.481 1.00 88.50 158 ASP A O 1
ATOM 1245 N N . LEU A 1 159 ? -8.806 2.140 23.235 1.00 88.00 159 LEU A N 1
ATOM 1246 C CA . LEU A 1 159 ? -8.987 0.695 23.071 1.00 88.00 159 LEU A CA 1
ATOM 1247 C C . LEU A 1 159 ? -8.800 -0.089 24.383 1.00 88.00 159 LEU A C 1
ATOM 1249 O O . LEU A 1 159 ? -9.407 -1.158 24.544 1.00 88.00 159 LEU A O 1
ATOM 1253 N N . GLU A 1 160 ? -7.969 0.407 25.301 1.00 83.69 160 GLU A N 1
ATOM 1254 C CA . GLU A 1 160 ? -7.694 -0.198 26.612 1.00 83.69 160 GLU A CA 1
ATOM 1255 C C . GLU A 1 160 ? -8.666 0.236 27.718 1.00 83.69 160 GLU A C 1
ATOM 1257 O O . GLU A 1 160 ? -8.731 -0.416 28.765 1.00 83.69 160 GLU A O 1
ATOM 1262 N N . ALA A 1 161 ? -9.450 1.295 27.504 1.00 79.50 161 ALA A N 1
ATOM 1263 C CA . ALA A 1 161 ? -10.380 1.806 28.503 1.00 79.50 161 ALA A CA 1
ATOM 1264 C C . ALA A 1 161 ? -11.351 0.720 29.017 1.00 79.50 161 ALA A C 1
ATOM 1266 O O . ALA A 1 161 ? -11.794 -0.164 28.277 1.00 79.50 161 ALA A O 1
ATOM 1267 N N . SER A 1 162 ? -11.733 0.806 30.299 1.00 67.12 162 SER A N 1
ATOM 1268 C CA . SER A 1 162 ? -12.588 -0.192 30.971 1.00 67.12 162 SER A CA 1
ATOM 1269 C C . SER A 1 162 ? -13.903 -0.453 30.239 1.00 67.12 162 SER A C 1
ATOM 1271 O O . SER A 1 162 ? -14.391 -1.581 30.210 1.00 67.12 162 SER A O 1
ATOM 1273 N N . ASP A 1 163 ? -14.449 0.581 29.606 1.00 66.25 163 ASP A N 1
ATOM 1274 C CA . ASP A 1 163 ? -15.720 0.525 28.886 1.00 66.25 163 ASP A CA 1
ATOM 1275 C C . ASP A 1 163 ? -15.582 -0.147 27.509 1.00 66.25 163 ASP A C 1
ATOM 1277 O O . ASP A 1 163 ? -16.568 -0.608 26.934 1.00 66.25 163 ASP A O 1
ATOM 1281 N N . PHE A 1 164 ? -14.348 -0.280 27.015 1.00 69.56 164 PHE A N 1
ATOM 1282 C CA . PHE A 1 164 ? -13.960 -1.064 25.845 1.00 69.56 164 PHE A CA 1
ATOM 1283 C C . PHE A 1 164 ? -13.444 -2.457 26.204 1.00 69.56 164 PHE A C 1
ATOM 1285 O O . PHE A 1 164 ? -12.978 -3.180 25.315 1.00 69.56 164 PHE A O 1
ATOM 1292 N N . ASN A 1 165 ? -13.531 -2.874 27.471 1.00 69.38 165 ASN A N 1
ATOM 1293 C CA . ASN A 1 165 ? -13.052 -4.172 27.943 1.00 69.38 165 ASN A CA 1
ATOM 1294 C C . ASN A 1 165 ? -13.987 -5.330 27.534 1.00 69.38 165 ASN A C 1
ATOM 1296 O O . ASN A 1 165 ? -14.457 -6.134 28.341 1.00 69.38 165 ASN A O 1
ATOM 1300 N N . PHE A 1 166 ? -14.291 -5.402 26.242 1.00 75.56 166 PHE A N 1
ATOM 1301 C CA . PHE A 1 166 ? -14.819 -6.590 25.605 1.00 75.56 166 PHE A CA 1
ATOM 1302 C C . PHE A 1 166 ? -13.670 -7.577 25.419 1.00 75.56 166 PHE A C 1
ATOM 1304 O O . PHE A 1 166 ? -12.603 -7.211 24.923 1.00 75.56 166 PHE A O 1
ATOM 1311 N N . TRP A 1 167 ? -13.905 -8.834 25.792 1.00 75.62 167 TRP A N 1
ATOM 1312 C CA . TRP A 1 167 ? -12.968 -9.911 25.503 1.00 75.62 167 TRP A CA 1
ATOM 1313 C C . TRP A 1 167 ? -12.854 -10.085 23.986 1.00 75.62 167 TRP A C 1
ATOM 1315 O O . TRP A 1 167 ? -13.800 -10.546 23.347 1.00 75.62 167 TRP A O 1
ATOM 1325 N N . ILE A 1 168 ? -11.712 -9.691 23.430 1.00 82.62 168 ILE A N 1
ATOM 1326 C CA . ILE A 1 168 ? -11.332 -9.927 22.038 1.00 82.62 168 ILE A CA 1
ATOM 1327 C C . ILE A 1 168 ? -10.180 -10.911 22.059 1.00 82.62 168 ILE A C 1
ATOM 1329 O O . ILE A 1 168 ? -9.203 -10.724 22.785 1.00 82.62 168 ILE A O 1
ATOM 1333 N N . THR A 1 169 ? -10.301 -11.967 21.269 1.00 84.62 169 THR A N 1
ATOM 1334 C CA . THR A 1 169 ? -9.246 -12.959 21.130 1.00 84.62 169 THR A CA 1
ATOM 1335 C C . THR A 1 169 ? -8.252 -12.545 20.055 1.00 84.62 169 THR A C 1
ATOM 1337 O O . THR A 1 169 ? -8.546 -11.760 19.151 1.00 84.62 169 THR A O 1
ATOM 1340 N N . PHE A 1 170 ? -7.057 -13.124 20.123 1.00 82.44 170 PHE A N 1
ATOM 1341 C CA . PHE A 1 170 ? -6.104 -13.038 19.024 1.00 82.44 170 PHE A CA 1
ATOM 1342 C C . PHE A 1 170 ? -6.713 -13.546 17.706 1.00 82.44 170 PHE A C 1
ATOM 1344 O O . PHE A 1 170 ? -6.460 -12.956 16.658 1.00 82.44 170 PHE A O 1
ATOM 1351 N N . ASP A 1 171 ? -7.552 -14.583 17.768 1.00 81.81 171 ASP A N 1
ATOM 1352 C CA . ASP A 1 171 ? -8.200 -15.168 16.594 1.00 81.81 171 ASP A CA 1
ATOM 1353 C C . ASP A 1 171 ? -9.193 -14.204 15.935 1.00 81.81 171 ASP A C 1
ATOM 1355 O O . ASP A 1 171 ? -9.225 -14.135 14.710 1.00 81.81 171 ASP A O 1
ATOM 1359 N N . ASP A 1 172 ? -9.929 -13.396 16.706 1.00 85.56 172 ASP A N 1
ATOM 1360 C CA . ASP A 1 172 ? -10.836 -12.373 16.157 1.00 85.56 172 ASP A CA 1
ATOM 1361 C C . ASP A 1 172 ? -10.069 -11.330 15.327 1.00 85.56 172 ASP A C 1
ATOM 1363 O O . ASP A 1 172 ? -10.463 -10.969 14.214 1.00 85.56 172 ASP A O 1
ATOM 1367 N N . ILE A 1 173 ? -8.935 -10.863 15.861 1.00 87.56 173 ILE A N 1
ATOM 1368 C CA . ILE A 1 173 ? -8.067 -9.888 15.190 1.00 87.56 173 ILE A CA 1
ATOM 1369 C C . ILE A 1 173 ? -7.409 -10.527 13.968 1.00 87.56 173 ILE A C 1
ATOM 1371 O O . ILE A 1 173 ? -7.335 -9.905 12.905 1.00 87.56 173 ILE A O 1
ATOM 1375 N N . LYS A 1 174 ? -6.926 -11.764 14.110 1.00 80.56 174 LYS A N 1
ATOM 1376 C CA . LYS A 1 174 ? -6.284 -12.510 13.030 1.00 80.56 174 LYS A CA 1
ATOM 1377 C C . LYS A 1 174 ? -7.255 -12.757 11.882 1.00 80.56 174 LYS A C 1
ATOM 1379 O O . LYS A 1 174 ? -6.897 -12.466 10.751 1.00 80.56 174 LYS A O 1
ATOM 1384 N N . LEU A 1 175 ? -8.481 -13.195 12.164 1.00 86.25 175 LEU A N 1
ATOM 1385 C CA . LEU A 1 175 ? -9.506 -13.426 11.149 1.00 86.25 175 LEU A CA 1
ATOM 1386 C C . LEU A 1 175 ? -9.766 -12.158 10.330 1.00 86.25 175 LEU A C 1
ATOM 1388 O O . LEU A 1 175 ? -9.702 -12.195 9.105 1.00 86.25 175 LEU A O 1
ATOM 1392 N N . LYS A 1 176 ? -9.975 -11.014 10.995 1.00 91.31 176 LYS A N 1
ATOM 1393 C CA . LYS A 1 176 ? -10.166 -9.735 10.296 1.00 91.31 176 LYS A CA 1
ATOM 1394 C C . LYS A 1 176 ? -8.919 -9.313 9.509 1.00 91.31 176 LYS A C 1
ATOM 1396 O O . LYS A 1 176 ? -9.040 -8.785 8.407 1.00 91.31 176 LYS A O 1
ATOM 1401 N N . THR A 1 177 ? -7.725 -9.555 10.048 1.00 85.38 177 THR A N 1
ATOM 1402 C CA . THR A 1 177 ? -6.458 -9.270 9.354 1.00 85.38 177 THR A CA 1
ATOM 1403 C C . THR A 1 177 ? -6.310 -10.131 8.094 1.00 85.38 177 THR A C 1
ATOM 1405 O O . THR A 1 177 ? -5.943 -9.607 7.045 1.00 85.38 177 THR A O 1
ATOM 1408 N N . ASP A 1 178 ? -6.645 -11.419 8.168 1.00 81.69 178 ASP A N 1
ATOM 1409 C CA . ASP A 1 178 ? -6.596 -12.360 7.045 1.00 81.69 178 ASP A CA 1
ATOM 1410 C C . ASP A 1 178 ? -7.649 -12.009 5.975 1.00 81.69 178 ASP A C 1
ATOM 1412 O O . ASP A 1 178 ? -7.354 -12.054 4.778 1.00 81.69 178 ASP A O 1
ATOM 1416 N N . GLU A 1 179 ? -8.852 -11.580 6.379 1.00 87.12 179 GLU A N 1
ATOM 1417 C CA . GLU A 1 179 ? -9.877 -11.036 5.473 1.00 87.12 179 GLU A CA 1
ATOM 1418 C C . GLU A 1 179 ? -9.349 -9.818 4.701 1.00 87.12 179 GLU A C 1
ATOM 1420 O O . GLU A 1 179 ? -9.457 -9.759 3.476 1.00 87.12 179 GLU A O 1
ATOM 1425 N N . VAL A 1 180 ? -8.737 -8.860 5.403 1.00 89.81 180 VAL A N 1
ATOM 1426 C CA . VAL A 1 180 ? -8.147 -7.649 4.809 1.00 89.81 180 VAL A CA 1
ATOM 1427 C C . VAL A 1 180 ? -6.992 -7.997 3.870 1.00 89.81 180 VAL A C 1
ATOM 1429 O O . VAL A 1 180 ? -6.934 -7.494 2.748 1.00 89.81 180 VAL A O 1
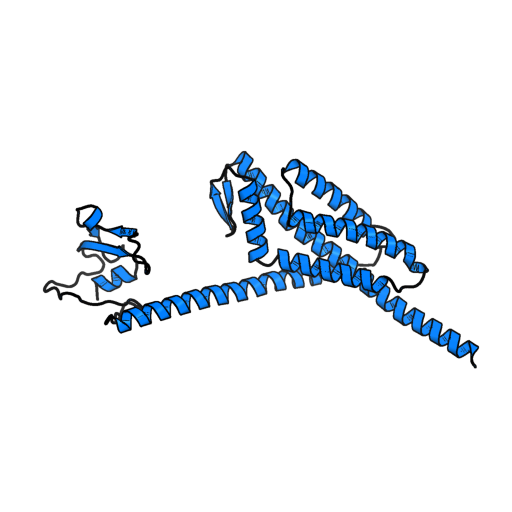ATOM 1432 N N . ALA A 1 181 ? -6.097 -8.897 4.283 1.00 83.69 181 ALA A N 1
ATOM 1433 C CA . ALA A 1 181 ? -4.986 -9.359 3.456 1.00 83.69 181 ALA A CA 1
ATOM 1434 C C . ALA A 1 181 ? -5.475 -10.064 2.180 1.00 83.69 181 ALA A C 1
ATOM 1436 O O . ALA A 1 181 ? -4.919 -9.853 1.101 1.00 83.69 181 ALA A O 1
ATOM 1437 N N . THR A 1 182 ? -6.549 -10.850 2.281 1.00 82.88 182 THR A N 1
ATOM 1438 C CA . THR A 1 182 ? -7.189 -11.501 1.130 1.00 82.88 182 THR A CA 1
ATOM 1439 C C . THR A 1 182 ? -7.779 -10.465 0.172 1.00 82.88 182 THR A C 1
ATOM 1441 O O . THR A 1 182 ? -7.511 -10.525 -1.022 1.00 82.88 182 THR A O 1
ATOM 1444 N N . GLN A 1 183 ? -8.488 -9.448 0.677 1.00 81.00 183 GLN A N 1
ATOM 1445 C CA . GLN A 1 183 ? -9.032 -8.363 -0.156 1.00 81.00 183 GLN A CA 1
ATOM 1446 C C . GLN A 1 183 ? -7.942 -7.585 -0.910 1.00 81.00 183 GLN A C 1
ATOM 1448 O O . GLN A 1 183 ? -8.128 -7.223 -2.076 1.00 81.00 183 GLN A O 1
ATOM 1453 N N . ILE A 1 184 ? -6.806 -7.339 -0.253 1.00 82.69 184 ILE A N 1
ATOM 1454 C CA . ILE A 1 184 ? -5.621 -6.716 -0.851 1.00 82.69 184 ILE A CA 1
ATOM 1455 C C . ILE A 1 184 ? -5.061 -7.617 -1.969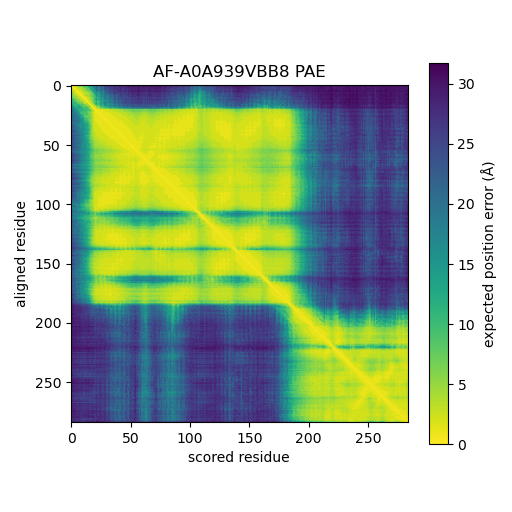 1.00 82.69 184 ILE A C 1
ATOM 1457 O O . ILE A 1 184 ? -4.873 -7.160 -3.097 1.00 82.69 184 ILE A O 1
ATOM 1461 N N . ASN A 1 185 ? -4.869 -8.913 -1.706 1.00 75.31 185 ASN A N 1
ATOM 1462 C CA . ASN A 1 185 ? -4.288 -9.857 -2.670 1.00 75.31 185 ASN A CA 1
ATOM 1463 C C . ASN A 1 185 ? -5.199 -10.174 -3.871 1.00 75.31 185 ASN A C 1
ATOM 1465 O O . ASN A 1 185 ? -4.718 -10.214 -5.007 1.00 75.31 185 ASN A O 1
ATOM 1469 N N . ASP A 1 186 ? -6.504 -10.351 -3.659 1.00 66.19 186 ASP A N 1
ATOM 1470 C CA . ASP A 1 186 ? -7.466 -10.684 -4.718 1.00 66.19 186 ASP A CA 1
ATOM 1471 C C . ASP A 1 186 ? -7.619 -9.540 -5.729 1.00 66.19 186 ASP A C 1
ATOM 1473 O O . ASP A 1 186 ? -7.735 -9.765 -6.940 1.00 66.19 186 ASP A O 1
ATOM 1477 N N . LYS A 1 187 ? -7.555 -8.289 -5.255 1.00 56.12 187 LYS A N 1
ATOM 1478 C CA . LYS A 1 187 ? -7.577 -7.106 -6.121 1.00 56.12 187 LYS A CA 1
ATOM 1479 C C . LYS A 1 187 ? -6.299 -7.006 -6.961 1.00 56.12 187 LYS A C 1
ATOM 1481 O O . LYS A 1 187 ? -6.387 -6.745 -8.162 1.00 56.12 187 LYS A O 1
ATOM 1486 N N . ASN A 1 188 ? -5.141 -7.295 -6.365 1.00 61.66 188 ASN A N 1
ATOM 1487 C CA . ASN A 1 188 ? -3.850 -7.278 -7.059 1.00 61.66 188 ASN A CA 1
ATOM 1488 C C . ASN A 1 188 ? -3.787 -8.335 -8.170 1.00 61.66 188 ASN A C 1
ATOM 1490 O O . ASN A 1 188 ? -3.311 -8.043 -9.267 1.00 61.66 188 ASN A O 1
ATOM 1494 N N . MET A 1 189 ? -4.344 -9.530 -7.944 1.00 59.59 189 MET A N 1
ATOM 1495 C CA . MET A 1 189 ? -4.467 -10.553 -8.988 1.00 59.59 189 MET A CA 1
ATOM 1496 C C . MET A 1 189 ? -5.436 -10.139 -10.101 1.00 59.59 189 MET A C 1
ATOM 1498 O O . MET A 1 189 ? -5.100 -10.271 -11.277 1.00 59.59 189 MET A O 1
ATOM 1502 N N . ALA A 1 190 ? -6.620 -9.614 -9.770 1.00 59.12 190 ALA A N 1
ATOM 1503 C CA . ALA A 1 190 ? -7.604 -9.192 -10.771 1.00 59.12 190 ALA A CA 1
ATOM 1504 C C . ALA A 1 190 ? -7.081 -8.054 -11.668 1.00 59.12 190 ALA A C 1
ATOM 1506 O O . ALA A 1 190 ? -7.311 -8.064 -12.880 1.00 59.12 190 ALA A O 1
ATOM 1507 N N . GLU A 1 191 ? -6.340 -7.106 -11.092 1.00 60.72 191 GLU A N 1
ATOM 1508 C CA . GLU A 1 191 ? -5.752 -5.983 -11.822 1.00 60.72 191 GLU A CA 1
ATOM 1509 C C . GLU A 1 191 ? -4.492 -6.376 -12.614 1.00 60.72 191 GLU A C 1
ATOM 1511 O O . GLU A 1 191 ? -4.267 -5.886 -13.720 1.00 60.72 191 GLU A O 1
ATOM 1516 N N . GLN A 1 192 ? -3.683 -7.318 -12.119 1.00 60.22 192 GLN A N 1
ATOM 1517 C CA . GLN A 1 192 ? -2.626 -7.928 -12.936 1.00 60.22 192 GLN A CA 1
ATOM 1518 C C . GLN A 1 192 ? -3.215 -8.696 -14.123 1.00 60.22 192 GLN A C 1
ATOM 1520 O O . GLN A 1 192 ? -2.719 -8.575 -15.242 1.00 60.22 192 GLN A O 1
ATOM 1525 N N . ILE A 1 193 ? -4.304 -9.440 -13.913 1.00 65.94 193 ILE A N 1
ATOM 1526 C CA . ILE A 1 193 ? -5.008 -10.158 -14.980 1.00 65.94 193 ILE A CA 1
ATOM 1527 C C . ILE A 1 193 ? -5.583 -9.179 -16.011 1.00 65.94 193 ILE A C 1
ATOM 1529 O O . ILE A 1 193 ? -5.502 -9.464 -17.207 1.00 65.94 193 ILE A O 1
ATOM 1533 N N . SER A 1 194 ? -6.140 -8.036 -15.594 1.00 66.44 194 SER A N 1
ATOM 1534 C CA . SER A 1 194 ? -6.622 -7.017 -16.535 1.00 66.44 194 SER A CA 1
ATOM 1535 C C . SER A 1 194 ? -5.470 -6.354 -17.295 1.00 66.44 194 SER A C 1
ATOM 1537 O O . SER A 1 194 ? -5.516 -6.319 -18.520 1.00 66.44 194 SER A O 1
ATOM 1539 N N . LYS A 1 195 ? -4.384 -5.951 -16.621 1.00 68.62 195 LYS A N 1
ATOM 1540 C CA . LYS A 1 195 ? -3.185 -5.383 -17.268 1.00 68.62 195 LYS A CA 1
ATOM 1541 C C . LYS A 1 195 ? -2.561 -6.351 -18.276 1.00 68.62 195 LYS A C 1
ATOM 1543 O O . LYS A 1 195 ? -2.193 -5.946 -19.378 1.00 68.62 195 LYS A O 1
ATOM 1548 N N . GLU A 1 196 ? -2.459 -7.635 -17.941 1.00 67.06 196 GLU A N 1
ATOM 1549 C CA . GLU A 1 196 ? -1.967 -8.661 -18.867 1.00 67.06 196 GLU A CA 1
ATOM 1550 C C . GLU A 1 196 ? -2.951 -8.938 -20.014 1.00 67.06 196 GLU A C 1
ATOM 1552 O O . GLU A 1 196 ? -2.526 -9.157 -21.151 1.00 67.06 196 GLU A O 1
ATOM 1557 N N . ARG A 1 197 ? -4.266 -8.877 -19.767 1.00 66.25 197 ARG A N 1
ATOM 1558 C CA . ARG A 1 197 ? -5.289 -8.957 -20.822 1.00 66.25 197 ARG A CA 1
ATOM 1559 C C . ARG A 1 197 ? -5.169 -7.788 -21.798 1.00 66.25 197 ARG A C 1
ATOM 1561 O O . ARG A 1 197 ? -5.175 -8.028 -23.003 1.00 66.25 197 ARG A O 1
ATOM 1568 N N . ASP A 1 198 ? -5.000 -6.570 -21.300 1.00 73.19 198 ASP A N 1
ATOM 1569 C CA . ASP A 1 198 ? -4.885 -5.363 -22.121 1.00 73.19 198 ASP A CA 1
ATOM 1570 C C . ASP A 1 198 ? -3.589 -5.374 -22.945 1.00 73.19 198 ASP A C 1
ATOM 1572 O O . ASP A 1 198 ? -3.610 -5.081 -24.143 1.00 73.19 198 ASP A O 1
ATOM 1576 N N . LYS A 1 199 ? -2.465 -5.815 -22.356 1.00 72.56 199 LYS A N 1
ATOM 1577 C CA . LYS A 1 199 ? -1.210 -6.052 -23.097 1.00 72.56 199 LYS A CA 1
ATOM 1578 C C . LYS A 1 199 ? -1.396 -7.066 -24.226 1.00 72.56 199 LYS A C 1
ATOM 1580 O O . LYS A 1 199 ? -0.939 -6.817 -25.343 1.00 72.56 199 LYS A O 1
ATOM 1585 N N . ARG A 1 200 ? -2.067 -8.195 -23.959 1.00 69.81 200 ARG A N 1
ATOM 1586 C CA . ARG A 1 200 ? -2.343 -9.230 -24.972 1.00 69.81 200 ARG A CA 1
ATOM 1587 C C . ARG A 1 200 ? -3.245 -8.706 -26.084 1.00 69.81 200 ARG A C 1
ATOM 1589 O O . ARG A 1 200 ? -2.877 -8.831 -27.245 1.00 69.81 200 ARG A O 1
ATOM 1596 N N . GLN A 1 201 ? -4.355 -8.049 -25.746 1.00 70.06 201 GLN A N 1
ATOM 1597 C CA . GLN A 1 201 ? -5.263 -7.457 -26.734 1.00 70.06 201 GLN A CA 1
ATOM 1598 C C . GLN A 1 201 ? -4.555 -6.425 -27.618 1.00 70.06 201 GLN A C 1
ATOM 1600 O O . GLN A 1 201 ? -4.737 -6.426 -28.834 1.00 70.06 201 GLN A O 1
ATOM 1605 N N . ASN A 1 202 ? -3.708 -5.576 -27.032 1.00 72.69 202 ASN A N 1
ATOM 1606 C CA . ASN A 1 202 ? -2.932 -4.602 -27.793 1.00 72.69 202 ASN A CA 1
ATOM 1607 C C . ASN A 1 202 ? -1.903 -5.291 -28.710 1.00 72.69 202 ASN A C 1
ATOM 1609 O O . ASN A 1 202 ? -1.747 -4.918 -29.874 1.00 72.69 202 ASN A O 1
ATOM 1613 N N . SER A 1 203 ? -1.240 -6.347 -28.225 1.00 75.50 203 SER A N 1
ATOM 1614 C CA . SER A 1 203 ? -0.329 -7.152 -29.045 1.00 75.50 203 SER A CA 1
ATOM 1615 C C . SER A 1 203 ? -1.045 -7.844 -30.211 1.00 75.50 203 SER A C 1
ATOM 1617 O O . SER A 1 203 ? -0.532 -7.822 -31.331 1.00 75.50 203 SER A O 1
ATOM 1619 N N . ASP A 1 204 ? -2.224 -8.422 -29.979 1.00 81.12 204 ASP A N 1
ATOM 1620 C CA . ASP A 1 204 ? -3.030 -9.082 -31.010 1.00 81.12 204 ASP A CA 1
ATOM 1621 C C . ASP A 1 204 ? -3.525 -8.081 -32.058 1.00 81.12 204 ASP A C 1
ATOM 1623 O O . ASP A 1 204 ? -3.427 -8.339 -33.261 1.00 81.12 204 ASP A O 1
ATOM 1627 N N . LEU A 1 205 ? -3.983 -6.902 -31.626 1.00 81.00 205 LEU A N 1
ATOM 1628 C CA . LEU A 1 205 ? -4.402 -5.828 -32.525 1.00 81.00 205 LEU A CA 1
ATOM 1629 C C . LEU A 1 205 ? -3.242 -5.353 -33.412 1.00 81.00 205 LEU A C 1
ATOM 1631 O O . LEU A 1 205 ? -3.420 -5.147 -34.615 1.00 81.00 205 LEU A O 1
ATOM 1635 N N . ASN A 1 206 ? -2.041 -5.214 -32.847 1.00 82.19 206 ASN A N 1
ATOM 1636 C CA . ASN A 1 206 ? -0.845 -4.857 -33.610 1.00 82.19 206 ASN A CA 1
ATOM 1637 C C . ASN A 1 206 ? -0.469 -5.953 -34.615 1.00 82.19 206 ASN A C 1
ATOM 1639 O O . ASN A 1 206 ? -0.177 -5.648 -35.773 1.00 82.19 206 ASN A O 1
ATOM 1643 N N . ALA A 1 207 ? -0.549 -7.225 -34.217 1.00 85.00 207 ALA A N 1
ATOM 1644 C CA . ALA A 1 207 ? -0.314 -8.343 -35.122 1.00 85.00 207 ALA A CA 1
ATOM 1645 C C . ALA A 1 207 ? -1.326 -8.367 -36.282 1.00 85.00 207 ALA A C 1
ATOM 1647 O O . ALA A 1 207 ? -0.941 -8.566 -37.435 1.00 85.00 207 ALA A O 1
ATOM 1648 N N . MET A 1 208 ? -2.610 -8.107 -36.011 1.00 84.81 208 MET A N 1
ATOM 1649 C CA . MET A 1 208 ? -3.644 -7.996 -37.046 1.00 84.81 208 MET A CA 1
ATOM 1650 C C . MET A 1 208 ? -3.353 -6.864 -38.036 1.00 84.81 208 MET A C 1
ATOM 1652 O O . MET A 1 208 ? -3.416 -7.095 -39.244 1.00 84.81 208 MET A O 1
ATOM 1656 N N . LYS A 1 209 ? -2.975 -5.672 -37.551 1.00 85.75 209 LYS A N 1
ATOM 1657 C CA . LYS A 1 209 ? -2.598 -4.535 -38.410 1.00 85.75 209 LYS A CA 1
ATOM 1658 C C . LYS A 1 209 ? -1.447 -4.894 -39.351 1.00 85.75 209 LYS A C 1
ATOM 1660 O O . LYS A 1 209 ? -1.541 -4.659 -40.551 1.00 85.75 209 LYS A O 1
ATOM 1665 N N . TYR A 1 210 ? -0.383 -5.519 -38.844 1.00 88.25 210 TYR A N 1
ATOM 1666 C CA . TYR A 1 210 ? 0.744 -5.920 -39.691 1.00 88.25 210 TYR A CA 1
ATOM 1667 C C . TYR A 1 210 ? 0.383 -7.0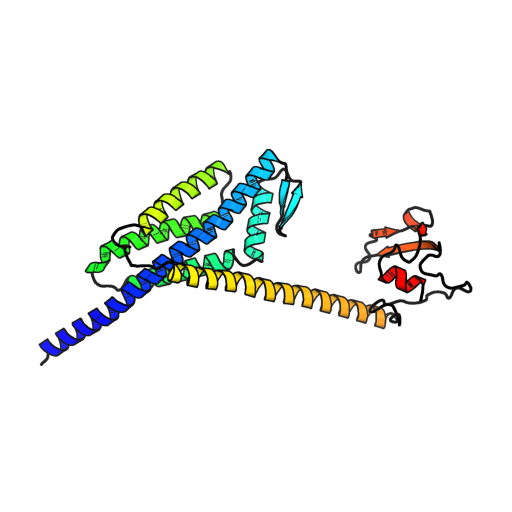29 -40.680 1.00 88.25 210 TYR A C 1
ATOM 1669 O O . TYR A 1 210 ? 0.811 -6.973 -41.834 1.00 88.25 210 TYR A O 1
ATOM 1677 N N . ARG A 1 211 ? -0.452 -7.997 -40.284 1.00 89.12 211 ARG A N 1
ATOM 1678 C CA . ARG A 1 211 ? -0.972 -9.015 -41.212 1.00 89.12 211 ARG A CA 1
ATOM 1679 C C . ARG A 1 211 ? -1.763 -8.377 -42.359 1.00 89.12 211 ARG A C 1
ATOM 1681 O O . ARG A 1 211 ? -1.557 -8.743 -43.512 1.00 89.12 211 ARG A O 1
ATOM 1688 N N . GLN A 1 212 ? -2.586 -7.364 -42.074 1.00 88.25 212 GLN A N 1
ATOM 1689 C CA . GLN A 1 212 ? -3.286 -6.582 -43.105 1.00 88.25 212 GLN A CA 1
ATOM 1690 C C . GLN A 1 212 ? -2.326 -5.800 -44.020 1.00 88.25 212 GLN A C 1
ATOM 1692 O O . GLN A 1 212 ? -2.626 -5.593 -45.190 1.00 88.25 212 GLN A O 1
ATOM 1697 N N . MET A 1 213 ? -1.144 -5.420 -43.525 1.00 86.50 213 MET A N 1
ATOM 1698 C CA . MET A 1 213 ? -0.071 -4.785 -44.310 1.00 86.50 213 MET A CA 1
ATOM 1699 C C . MET A 1 213 ? 0.814 -5.787 -45.080 1.00 86.50 213 MET A C 1
ATOM 1701 O O . MET A 1 213 ? 1.867 -5.410 -45.610 1.00 86.50 213 MET A O 1
ATOM 1705 N N . GLY A 1 214 ? 0.415 -7.060 -45.138 1.00 90.62 214 GLY A N 1
ATOM 1706 C CA . GLY A 1 214 ? 1.119 -8.109 -45.875 1.00 90.62 214 GLY A CA 1
ATOM 1707 C C . GLY A 1 214 ? 2.307 -8.721 -45.133 1.00 90.62 214 GLY A C 1
ATOM 1708 O O . GLY A 1 214 ? 3.155 -9.346 -45.767 1.00 90.62 214 GLY A O 1
ATOM 1709 N N . PHE A 1 215 ? 2.406 -8.541 -43.813 1.00 93.56 215 PHE A N 1
ATOM 1710 C CA . PHE A 1 215 ? 3.366 -9.291 -43.005 1.00 93.56 215 PHE A CA 1
ATOM 1711 C C . PHE A 1 215 ? 2.842 -10.702 -42.737 1.00 93.56 215 PHE A C 1
ATOM 1713 O O . PHE A 1 215 ? 1.650 -10.917 -42.514 1.00 93.56 215 PHE A O 1
ATOM 1720 N N . VAL A 1 216 ? 3.754 -11.665 -42.703 1.00 92.12 216 VAL A N 1
ATOM 1721 C CA . VAL A 1 216 ? 3.469 -13.072 -42.423 1.00 92.12 216 VAL A CA 1
ATOM 1722 C C . VAL A 1 216 ? 4.255 -13.531 -41.202 1.00 92.12 216 VAL A C 1
ATOM 1724 O O . VAL A 1 216 ? 5.286 -12.960 -40.855 1.00 92.12 216 VAL A O 1
ATOM 1727 N N . GLU A 1 217 ? 3.75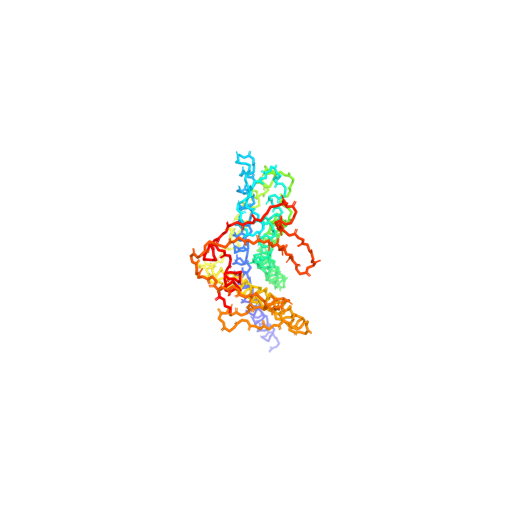7 -14.550 -40.511 1.00 91.38 217 GLU A N 1
ATOM 1728 C CA . GLU A 1 217 ? 4.396 -15.055 -39.297 1.00 91.38 217 GLU A CA 1
ATOM 1729 C C . GLU A 1 217 ? 5.533 -16.033 -39.619 1.00 91.38 217 GLU A C 1
ATOM 1731 O O . GLU A 1 217 ? 5.388 -16.933 -40.451 1.00 91.38 217 GLU A O 1
ATOM 1736 N N . LEU A 1 218 ? 6.675 -15.882 -38.942 1.00 88.31 218 LEU A N 1
ATOM 1737 C CA . LEU A 1 218 ? 7.791 -16.820 -39.054 1.00 88.31 218 LEU A CA 1
ATOM 1738 C C . LEU A 1 218 ? 7.416 -18.179 -38.457 1.00 88.31 218 LEU A C 1
ATOM 1740 O O . LEU A 1 218 ? 7.132 -18.291 -37.264 1.00 88.31 218 LEU A O 1
ATOM 1744 N N . LYS A 1 219 ? 7.559 -19.247 -39.253 1.00 82.00 219 LYS A N 1
ATOM 1745 C CA . LYS A 1 219 ? 7.274 -20.635 -38.833 1.00 82.00 219 LYS A CA 1
ATOM 1746 C C . LYS A 1 219 ? 7.998 -21.055 -37.546 1.00 82.00 219 LYS A C 1
ATOM 1748 O O . LYS A 1 219 ? 7.476 -21.873 -36.797 1.00 82.00 219 LYS A O 1
ATOM 1753 N N . LYS A 1 220 ? 9.201 -20.521 -37.302 1.00 77.62 220 LYS A N 1
ATOM 1754 C CA . LYS A 1 220 ? 10.036 -20.816 -36.123 1.00 77.62 220 LYS A CA 1
ATOM 1755 C C . LYS A 1 220 ? 10.320 -19.582 -35.252 1.00 77.62 220 LYS A C 1
ATOM 1757 O O . LYS A 1 220 ? 11.331 -19.555 -34.564 1.00 77.62 220 LYS A O 1
ATOM 1762 N N . GLY A 1 221 ? 9.440 -18.575 -35.276 1.00 72.19 221 GLY A N 1
ATOM 1763 C CA . GLY A 1 221 ? 9.613 -17.328 -34.517 1.00 72.19 221 GLY A CA 1
ATOM 1764 C C . GLY A 1 221 ? 8.600 -17.077 -33.396 1.00 72.19 221 GLY A C 1
ATOM 1765 O O . GLY A 1 221 ? 8.798 -16.125 -32.660 1.00 72.19 221 GLY A O 1
ATOM 1766 N N . LYS A 1 222 ? 7.535 -17.893 -33.273 1.00 71.94 222 LYS A N 1
ATOM 1767 C CA . LYS A 1 222 ? 6.408 -17.737 -32.319 1.00 71.94 222 LYS A CA 1
ATOM 1768 C C . LYS A 1 222 ? 5.959 -16.272 -32.140 1.00 71.94 222 LYS A C 1
ATOM 1770 O O . LYS A 1 222 ? 6.366 -15.607 -31.192 1.00 71.94 222 LYS A O 1
ATOM 1775 N N . GLY A 1 223 ? 5.103 -15.777 -33.036 1.00 83.62 223 GLY A N 1
ATOM 1776 C CA . GLY A 1 223 ? 4.547 -14.418 -32.969 1.00 83.62 223 GLY A CA 1
ATOM 1777 C C . GLY A 1 223 ? 5.362 -13.334 -33.684 1.00 83.62 223 GLY A C 1
ATOM 1778 O O . GLY A 1 223 ? 4.904 -12.198 -33.784 1.00 83.62 223 GLY A O 1
ATOM 1779 N N . VAL A 1 224 ? 6.540 -13.659 -34.228 1.00 90.00 224 VAL A N 1
ATOM 1780 C CA . VAL A 1 224 ? 7.325 -12.714 -35.040 1.00 90.00 224 VAL A CA 1
ATOM 1781 C C . VAL A 1 224 ? 6.721 -12.600 -36.436 1.00 90.00 224 VAL A C 1
ATOM 1783 O O . VAL A 1 224 ? 6.697 -13.571 -37.196 1.00 90.00 224 VAL A O 1
ATOM 1786 N N . LEU A 1 225 ? 6.267 -11.397 -36.775 1.00 91.94 225 LEU A N 1
ATOM 1787 C CA . LEU A 1 225 ? 5.785 -11.048 -38.105 1.00 91.94 225 LEU A CA 1
ATOM 1788 C C . LEU A 1 225 ? 6.908 -10.409 -38.920 1.00 91.94 225 LEU A C 1
ATOM 1790 O O . LEU A 1 225 ? 7.612 -9.527 -38.433 1.00 91.94 225 LEU A O 1
ATOM 1794 N N . TYR A 1 226 ? 7.041 -10.815 -40.177 1.00 92.44 226 TYR A N 1
ATOM 1795 C CA . TYR A 1 226 ? 8.016 -10.255 -41.103 1.00 92.44 226 TYR A CA 1
ATOM 1796 C C . TYR A 1 226 ? 7.391 -10.016 -42.475 1.00 92.44 226 TYR A C 1
ATOM 1798 O O . TYR A 1 226 ? 6.392 -10.631 -42.850 1.00 92.44 226 TYR A O 1
ATOM 1806 N N . ARG A 1 227 ? 8.002 -9.115 -43.238 1.00 92.19 227 ARG A N 1
ATOM 1807 C CA . ARG A 1 227 ? 7.690 -8.895 -44.647 1.00 92.19 227 ARG A CA 1
ATOM 1808 C C . ARG A 1 227 ? 9.002 -8.768 -45.400 1.00 92.19 227 ARG A C 1
ATOM 1810 O O . ARG A 1 227 ? 9.770 -7.843 -45.144 1.00 92.19 227 ARG A O 1
ATOM 1817 N N . GLU A 1 228 ? 9.263 -9.710 -46.297 1.00 90.94 228 GLU A N 1
ATOM 1818 C CA . GLU A 1 228 ? 10.430 -9.652 -47.176 1.00 90.94 228 GLU A CA 1
ATOM 1819 C C . GLU A 1 228 ? 10.211 -8.533 -48.201 1.00 90.94 228 GLU A C 1
ATOM 1821 O O . GLU A 1 228 ? 9.230 -8.550 -48.942 1.00 90.94 228 GLU A O 1
ATOM 1826 N N . LEU A 1 229 ? 11.089 -7.528 -48.195 1.00 92.06 229 LEU A N 1
ATOM 1827 C CA . LEU A 1 229 ? 11.053 -6.437 -49.173 1.00 92.06 229 LEU A CA 1
ATOM 1828 C C . LEU A 1 229 ? 11.843 -6.811 -50.428 1.00 92.06 229 LEU A C 1
ATOM 1830 O O . LEU A 1 229 ? 11.371 -6.624 -51.544 1.00 92.06 229 LEU A O 1
ATOM 1834 N N . GLU A 1 230 ? 13.033 -7.376 -50.228 1.00 92.88 230 GLU A N 1
ATOM 1835 C CA . GLU A 1 230 ? 13.909 -7.856 -51.288 1.00 92.88 230 GLU A CA 1
ATOM 1836 C C . GLU A 1 230 ? 14.598 -9.143 -50.832 1.00 92.88 230 GLU A C 1
ATOM 1838 O O . GLU A 1 230 ? 15.152 -9.218 -49.731 1.00 92.88 230 GLU A O 1
ATOM 1843 N N . LYS A 1 231 ? 14.561 -10.169 -51.685 1.00 90.88 231 LYS A N 1
ATOM 1844 C CA . LYS A 1 231 ? 15.133 -11.477 -51.380 1.00 90.88 231 LYS A CA 1
ATOM 1845 C C . LYS A 1 231 ? 16.626 -11.514 -51.693 1.00 90.88 231 LYS A C 1
ATOM 1847 O O . LYS A 1 231 ? 17.037 -11.421 -52.850 1.00 90.88 231 LYS A O 1
ATOM 1852 N N . GLY A 1 232 ? 17.436 -11.740 -50.663 1.00 90.06 232 GLY A N 1
ATOM 1853 C CA . GLY A 1 232 ? 18.873 -11.965 -50.813 1.00 90.06 232 GLY A CA 1
ATOM 1854 C C . GLY A 1 232 ? 19.204 -13.281 -51.535 1.00 90.06 232 GLY A C 1
ATOM 1855 O O . GLY A 1 232 ? 18.453 -14.253 -51.479 1.00 90.06 232 GLY A O 1
ATOM 1856 N N . LYS A 1 233 ? 20.369 -13.325 -52.196 1.00 93.31 233 LYS A N 1
ATOM 1857 C CA . LYS A 1 233 ? 20.893 -14.520 -52.898 1.00 93.31 233 LYS A CA 1
ATOM 1858 C C . LYS A 1 233 ? 21.980 -15.274 -52.118 1.00 93.31 233 LYS A C 1
ATOM 1860 O O . LYS A 1 233 ? 22.475 -16.294 -52.587 1.00 93.31 233 LYS A O 1
ATOM 1865 N N . GLY A 1 234 ? 22.389 -14.744 -50.967 1.00 90.81 234 GLY A N 1
ATOM 1866 C CA . GLY A 1 234 ? 23.440 -15.320 -50.130 1.00 90.81 234 GLY A CA 1
ATOM 1867 C C . GLY A 1 234 ? 22.950 -16.468 -49.241 1.00 90.81 234 GLY A C 1
ATOM 1868 O O . GLY A 1 234 ? 21.744 -16.700 -49.125 1.00 90.81 234 GLY A O 1
ATOM 1869 N N . PRO A 1 235 ? 23.878 -17.188 -48.588 1.00 91.31 235 PRO A N 1
ATOM 1870 C CA . PRO A 1 235 ? 23.520 -18.200 -47.603 1.00 91.31 235 PRO A CA 1
ATOM 1871 C C . PRO A 1 235 ? 22.825 -17.563 -46.392 1.00 91.31 235 PRO A C 1
ATOM 1873 O O . PRO A 1 235 ? 23.167 -16.452 -45.982 1.00 91.31 235 PRO A O 1
ATOM 1876 N N . LYS A 1 236 ? 21.880 -18.290 -45.783 1.00 90.12 236 LYS A N 1
ATOM 1877 C CA . LYS A 1 236 ? 21.292 -17.880 -44.501 1.00 90.12 236 LYS A CA 1
ATOM 1878 C C . LYS A 1 236 ? 22.339 -17.995 -43.384 1.00 90.12 236 LYS A C 1
ATOM 1880 O O . LYS A 1 236 ? 23.043 -19.009 -43.335 1.00 90.12 236 LYS A O 1
ATOM 1885 N N . PRO A 1 237 ? 22.457 -16.995 -42.495 1.00 93.44 237 PRO A N 1
ATOM 1886 C CA . PRO A 1 237 ? 23.369 -17.070 -41.364 1.00 93.44 237 PRO A CA 1
ATOM 1887 C C . PRO A 1 237 ? 22.918 -18.147 -40.368 1.00 93.44 237 PRO A C 1
ATOM 1889 O O . PRO A 1 237 ? 21.731 -18.439 -40.234 1.00 93.44 237 PRO A O 1
ATOM 1892 N N . LYS A 1 238 ? 23.885 -18.727 -39.655 1.00 93.94 238 LYS A N 1
ATOM 1893 C CA . LYS A 1 238 ? 23.656 -19.564 -38.469 1.00 93.94 238 LYS A CA 1
ATOM 1894 C C . LYS A 1 238 ? 23.714 -18.705 -37.204 1.00 93.94 238 LYS A C 1
ATOM 1896 O O . LYS A 1 238 ? 24.165 -17.561 -37.251 1.00 93.94 238 LYS A O 1
ATOM 1901 N N . ASP A 1 239 ? 23.324 -19.278 -36.071 1.00 92.19 239 ASP A N 1
ATOM 1902 C CA . ASP A 1 239 ? 23.249 -18.611 -34.762 1.00 92.19 239 ASP A CA 1
ATOM 1903 C C . ASP A 1 239 ? 24.518 -17.849 -34.362 1.00 92.19 239 ASP A C 1
ATOM 1905 O O . ASP A 1 239 ? 24.450 -16.774 -33.759 1.00 92.19 239 ASP A O 1
ATOM 1909 N N . ASP A 1 240 ? 25.678 -18.391 -34.715 1.00 93.75 240 ASP A N 1
ATOM 1910 C CA . ASP A 1 240 ? 26.998 -17.862 -34.400 1.00 93.75 240 ASP A CA 1
ATOM 1911 C C . ASP A 1 240 ? 27.637 -17.097 -35.568 1.00 93.75 240 ASP A C 1
ATOM 1913 O O . ASP A 1 240 ? 28.728 -16.550 -35.417 1.00 93.75 240 ASP A O 1
ATOM 1917 N N . THR A 1 241 ? 26.990 -17.011 -36.730 1.00 94.75 241 THR A N 1
ATOM 1918 C CA . THR A 1 241 ? 27.556 -16.327 -37.898 1.00 94.75 241 THR A CA 1
ATOM 1919 C C . THR A 1 241 ? 27.689 -14.834 -37.613 1.00 94.75 241 THR A C 1
ATOM 1921 O O . THR A 1 241 ? 26.724 -14.183 -37.220 1.00 94.75 241 THR A O 1
ATOM 1924 N N . LYS A 1 242 ? 28.884 -14.266 -37.827 1.00 95.25 242 LYS A N 1
ATOM 1925 C CA . LYS A 1 242 ? 29.061 -12.809 -37.786 1.00 95.25 242 LYS A CA 1
ATOM 1926 C C . LYS A 1 242 ? 28.359 -12.201 -38.997 1.00 95.25 242 LYS A C 1
ATOM 1928 O O . LYS A 1 242 ? 28.812 -12.384 -40.125 1.00 95.25 242 LYS A O 1
ATOM 1933 N N . VAL A 1 243 ? 27.272 -11.482 -38.756 1.00 94.12 243 VAL A N 1
ATOM 1934 C CA . VAL A 1 243 ? 26.538 -10.737 -39.780 1.00 94.12 243 VAL A CA 1
ATOM 1935 C C . VAL A 1 243 ? 26.884 -9.258 -39.678 1.00 94.12 243 VAL A C 1
ATOM 1937 O O . VAL A 1 243 ? 27.036 -8.732 -38.575 1.00 94.12 243 VAL A O 1
ATOM 1940 N N . ARG A 1 244 ? 27.005 -8.591 -40.827 1.00 95.88 244 ARG A N 1
ATOM 1941 C CA . ARG A 1 244 ? 27.142 -7.135 -40.921 1.00 95.88 244 ARG A CA 1
ATOM 1942 C C . ARG A 1 244 ? 25.905 -6.58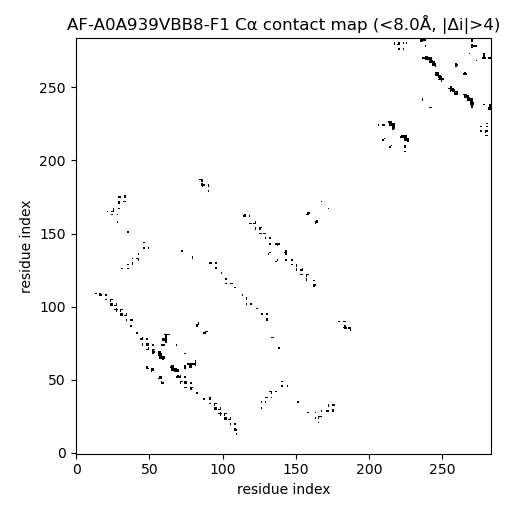0 -41.611 1.00 95.88 244 ARG A C 1
ATOM 1944 O O . ARG A 1 244 ? 25.605 -7.003 -42.724 1.00 95.88 244 ARG A O 1
ATOM 1951 N N . LEU A 1 245 ? 25.189 -5.669 -40.961 1.00 94.75 245 LEU A N 1
ATOM 1952 C CA . LEU A 1 245 ? 23.914 -5.158 -41.468 1.00 94.75 245 LEU A CA 1
ATOM 1953 C C . LEU A 1 245 ? 23.666 -3.707 -41.060 1.00 94.75 245 LEU A C 1
ATOM 1955 O O . LEU A 1 245 ? 24.259 -3.203 -40.105 1.00 94.75 245 LEU A O 1
ATOM 1959 N N . ASN A 1 246 ? 22.757 -3.061 -41.787 1.00 96.44 246 ASN A N 1
ATOM 1960 C CA . ASN A 1 246 ? 22.117 -1.832 -41.344 1.00 96.44 246 ASN A CA 1
ATOM 1961 C C . ASN A 1 246 ? 20.707 -2.136 -40.824 1.00 96.44 246 ASN A C 1
ATOM 1963 O O . ASN A 1 246 ? 20.051 -3.043 -41.334 1.00 96.44 246 ASN A O 1
ATOM 1967 N N . TYR A 1 247 ? 20.254 -1.395 -39.812 1.00 95.00 247 TYR A N 1
ATOM 1968 C CA . TYR A 1 247 ? 18.924 -1.545 -39.219 1.00 95.00 247 TYR A CA 1
ATOM 1969 C C . TYR A 1 247 ? 18.407 -0.223 -38.650 1.00 95.00 247 TYR A C 1
ATOM 1971 O O . TYR A 1 247 ? 19.174 0.688 -38.332 1.00 95.00 247 TYR A O 1
ATOM 1979 N N . GLU A 1 248 ? 17.090 -0.157 -38.476 1.00 95.69 248 GLU A N 1
ATOM 1980 C CA . GLU A 1 248 ? 16.406 0.899 -37.739 1.00 95.69 248 GLU A CA 1
ATOM 1981 C C . GLU A 1 248 ? 15.271 0.288 -36.907 1.00 95.69 248 GLU A C 1
ATOM 1983 O O . GLU A 1 248 ? 14.374 -0.361 -37.444 1.00 95.69 248 GLU A O 1
ATOM 1988 N N . GLY A 1 249 ? 15.336 0.471 -35.590 1.00 93.44 249 GLY A N 1
ATOM 1989 C CA . GLY A 1 249 ? 14.325 0.051 -34.627 1.00 93.44 249 GLY A CA 1
ATOM 1990 C C . GLY A 1 249 ? 13.350 1.186 -34.321 1.00 93.44 249 GLY A C 1
ATOM 1991 O O . GLY A 1 249 ? 13.763 2.285 -33.939 1.00 93.44 249 GLY A O 1
ATOM 1992 N N . LYS A 1 250 ? 12.051 0.913 -34.478 1.00 92.75 250 LYS A N 1
ATOM 1993 C CA . LYS A 1 250 ? 10.953 1.857 -34.228 1.00 92.75 250 LYS A CA 1
ATOM 1994 C C . LYS A 1 250 ? 9.904 1.255 -33.302 1.00 92.75 250 LYS 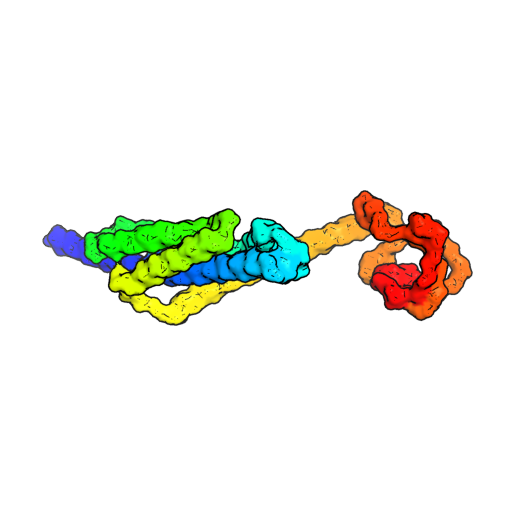A C 1
ATOM 1996 O O . LYS A 1 250 ? 9.618 0.062 -33.387 1.00 92.75 250 LYS A O 1
ATOM 2001 N N . LEU A 1 251 ? 9.320 2.092 -32.449 1.00 87.50 251 LEU A N 1
ATOM 2002 C CA . LEU A 1 251 ? 8.079 1.790 -31.739 1.00 87.50 251 LEU A CA 1
ATOM 2003 C C . LEU A 1 251 ? 6.878 1.867 -32.700 1.00 87.50 251 LEU A C 1
ATOM 2005 O O . LEU A 1 251 ? 6.986 2.361 -33.823 1.00 87.50 251 LEU A O 1
ATOM 2009 N N . MET A 1 252 ? 5.713 1.390 -32.249 1.00 82.12 252 MET A N 1
ATOM 2010 C CA . MET A 1 252 ? 4.472 1.380 -33.042 1.00 82.12 252 MET A CA 1
ATOM 2011 C C . MET A 1 252 ? 3.966 2.776 -33.421 1.00 82.12 252 MET A C 1
ATOM 2013 O O . MET A 1 252 ? 3.255 2.918 -34.412 1.00 82.12 252 MET A O 1
ATOM 2017 N N . ASP A 1 253 ? 4.329 3.793 -32.643 1.00 84.06 253 ASP A N 1
ATOM 2018 C CA . ASP A 1 253 ? 4.025 5.201 -32.912 1.00 84.06 253 ASP A CA 1
ATOM 2019 C C . ASP A 1 253 ? 5.022 5.860 -33.890 1.00 84.06 253 ASP A C 1
ATOM 2021 O O . ASP A 1 253 ? 4.884 7.034 -34.221 1.00 84.06 253 ASP A O 1
ATOM 2025 N N . GLY A 1 254 ? 6.018 5.108 -34.375 1.00 88.56 254 GLY A N 1
ATOM 2026 C CA . GLY A 1 254 ? 7.055 5.584 -35.290 1.00 88.56 254 GLY A CA 1
ATOM 2027 C C . GLY A 1 254 ? 8.311 6.131 -34.607 1.00 88.56 254 GLY A C 1
ATOM 2028 O O . GLY A 1 254 ? 9.287 6.422 -35.306 1.00 88.56 254 GLY A O 1
ATOM 2029 N N . THR A 1 255 ? 8.340 6.226 -33.275 1.00 90.44 255 THR A N 1
ATOM 2030 C CA . THR A 1 255 ? 9.506 6.707 -32.522 1.00 90.44 255 THR A CA 1
ATOM 2031 C C . THR A 1 255 ? 10.706 5.791 -32.751 1.00 90.44 255 THR A C 1
ATOM 2033 O O . THR A 1 255 ? 10.677 4.607 -32.412 1.00 90.44 255 THR A O 1
ATOM 2036 N N . VAL A 1 256 ? 11.783 6.335 -33.323 1.00 92.31 256 VAL A N 1
ATOM 2037 C CA . VAL A 1 256 ? 13.043 5.607 -33.543 1.00 92.31 256 VAL A CA 1
ATOM 2038 C C . VAL A 1 256 ? 13.815 5.528 -32.230 1.00 92.31 256 VAL A C 1
ATOM 2040 O O . VAL A 1 256 ? 14.246 6.566 -31.730 1.00 92.31 256 VAL A O 1
ATOM 2043 N N . PHE A 1 257 ? 14.047 4.318 -31.718 1.00 92.56 257 PHE A N 1
ATOM 2044 C CA . PHE A 1 257 ? 14.842 4.107 -30.500 1.00 92.56 257 PHE A CA 1
ATOM 2045 C C . PHE A 1 257 ? 16.300 3.726 -30.792 1.00 92.56 257 PHE A C 1
ATOM 2047 O O . PHE A 1 257 ? 17.170 3.973 -29.964 1.00 92.56 257 PHE A O 1
ATOM 2054 N N . ASP A 1 258 ? 16.587 3.158 -31.967 1.00 92.88 258 ASP A N 1
ATOM 2055 C CA . ASP A 1 258 ? 17.944 2.785 -32.372 1.00 92.88 258 ASP A CA 1
ATOM 2056 C C . ASP A 1 258 ? 18.064 2.743 -33.907 1.00 92.88 258 ASP A C 1
ATOM 2058 O O . ASP A 1 258 ? 17.126 2.345 -34.593 1.00 92.88 258 ASP A O 1
ATOM 2062 N N . SER A 1 259 ? 19.188 3.185 -34.477 1.00 95.88 259 SER A N 1
ATOM 2063 C CA . SER A 1 259 ? 19.388 3.231 -35.934 1.00 95.88 259 SER A CA 1
ATOM 2064 C C . SER A 1 259 ? 20.870 3.256 -36.301 1.00 95.88 259 SER A C 1
ATOM 2066 O O . SER A 1 259 ? 21.602 4.175 -35.925 1.00 95.88 259 SER A O 1
ATOM 2068 N N . SER A 1 260 ? 21.318 2.271 -37.085 1.00 97.12 260 SER A N 1
ATOM 2069 C CA . SER A 1 260 ? 22.681 2.257 -37.633 1.00 97.12 260 SER A CA 1
ATOM 2070 C C . SER A 1 260 ? 22.867 3.332 -38.707 1.00 97.12 260 SER A C 1
ATOM 2072 O O . SER A 1 260 ? 23.941 3.913 -38.825 1.00 97.12 260 SER A O 1
ATOM 2074 N N . TYR A 1 261 ? 21.797 3.665 -39.436 1.00 95.25 261 TYR A N 1
ATOM 2075 C CA . TYR A 1 261 ? 21.799 4.742 -40.425 1.00 95.25 261 TYR A CA 1
ATOM 2076 C C . TYR A 1 261 ? 22.093 6.097 -39.778 1.00 95.25 261 TYR A C 1
ATOM 2078 O O . TYR A 1 261 ? 22.900 6.854 -40.308 1.00 95.25 261 TYR A O 1
ATOM 2086 N N . LYS A 1 262 ? 21.510 6.377 -38.600 1.00 93.44 262 LYS A N 1
ATOM 2087 C CA . LYS A 1 262 ? 21.809 7.601 -37.834 1.00 93.44 262 LYS A CA 1
ATOM 2088 C C . LYS A 1 262 ? 23.263 7.667 -37.366 1.00 93.44 262 LYS A C 1
ATOM 2090 O O . LYS A 1 262 ? 23.823 8.754 -37.309 1.00 93.44 262 LYS A O 1
ATOM 2095 N N . ARG A 1 263 ? 23.869 6.521 -37.038 1.00 96.19 263 ARG A N 1
ATOM 2096 C CA . ARG A 1 263 ? 25.297 6.439 -36.684 1.00 96.19 263 ARG A CA 1
ATOM 2097 C C . ARG A 1 263 ? 26.226 6.540 -37.895 1.00 96.19 263 ARG A C 1
ATOM 2099 O O . ARG A 1 263 ? 27.410 6.792 -37.720 1.00 96.19 263 ARG A O 1
ATOM 2106 N N . GLY A 1 264 ? 25.711 6.335 -39.106 1.00 95.88 264 GLY A N 1
ATOM 2107 C CA . GLY A 1 264 ? 26.502 6.337 -40.337 1.00 95.88 264 GLY A CA 1
ATOM 2108 C C . GLY A 1 264 ? 27.356 5.081 -40.541 1.00 95.88 264 GLY A C 1
ATOM 2109 O O . GLY A 1 264 ? 28.113 5.020 -41.507 1.00 95.88 264 GLY A O 1
ATOM 2110 N N . GLU A 1 265 ? 27.230 4.064 -39.684 1.00 95.00 265 GLU A N 1
ATOM 2111 C CA . GLU A 1 265 ? 28.017 2.833 -39.772 1.00 95.00 265 GLU A CA 1
ATOM 2112 C C . GLU A 1 265 ? 27.185 1.567 -39.530 1.00 95.00 265 GLU A C 1
ATOM 2114 O O . GLU A 1 265 ? 26.317 1.505 -38.657 1.00 95.00 265 GLU A O 1
ATOM 2119 N N . ALA A 1 266 ? 27.474 0.528 -40.319 1.00 96.12 266 ALA A N 1
ATOM 2120 C CA . ALA A 1 266 ? 26.849 -0.783 -40.188 1.00 96.12 266 ALA A CA 1
ATOM 2121 C C . ALA A 1 266 ? 27.350 -1.520 -38.940 1.00 96.12 266 ALA A C 1
ATOM 2123 O O . ALA A 1 266 ? 28.539 -1.492 -38.622 1.00 96.12 266 ALA A O 1
ATOM 2124 N N . VAL A 1 267 ? 26.459 -2.270 -38.294 1.00 94.38 267 VAL A N 1
ATOM 2125 C CA . VAL A 1 267 ? 26.780 -3.049 -37.093 1.00 94.38 267 VAL A CA 1
ATOM 2126 C C . VAL A 1 267 ? 27.239 -4.457 -37.465 1.00 94.38 267 VAL A C 1
ATOM 2128 O O . VAL A 1 267 ? 26.725 -5.050 -38.414 1.00 94.38 267 VAL A O 1
ATOM 2131 N N . THR A 1 268 ? 28.190 -5.005 -36.705 1.00 95.44 268 THR A N 1
ATOM 2132 C CA . THR A 1 268 ? 28.560 -6.426 -36.772 1.00 95.44 268 THR A CA 1
ATOM 2133 C C . THR A 1 268 ? 28.092 -7.135 -35.508 1.00 95.44 268 THR A C 1
ATOM 2135 O O . THR A 1 268 ? 28.446 -6.722 -34.408 1.00 95.44 268 THR A O 1
ATOM 2138 N N . MET A 1 269 ? 27.315 -8.206 -35.655 1.00 94.06 269 MET A N 1
ATOM 2139 C CA . MET A 1 269 ? 26.737 -8.956 -34.531 1.00 94.06 269 MET A CA 1
ATOM 2140 C C . MET A 1 269 ? 26.612 -10.448 -34.848 1.00 94.06 269 MET A C 1
ATOM 2142 O O . MET A 1 269 ? 26.799 -10.866 -35.991 1.00 94.06 269 MET A O 1
ATOM 2146 N N . ARG A 1 270 ? 26.290 -11.256 -33.835 1.00 94.81 270 ARG A N 1
ATOM 2147 C CA . ARG A 1 270 ? 25.890 -12.661 -33.999 1.00 94.81 270 ARG A CA 1
ATOM 2148 C C . ARG A 1 270 ? 24.399 -12.795 -33.676 1.00 94.81 270 ARG A C 1
ATOM 2150 O O . ARG A 1 270 ? 23.999 -12.264 -32.640 1.00 94.81 270 ARG A O 1
ATOM 2157 N N . PRO A 1 271 ? 23.585 -13.492 -34.494 1.00 92.50 271 PRO A N 1
ATOM 2158 C CA . PRO A 1 271 ? 22.140 -13.586 -34.274 1.00 92.50 271 PRO A CA 1
ATOM 2159 C C . PRO A 1 271 ? 21.752 -14.024 -32.853 1.00 92.50 271 PRO A C 1
ATOM 2161 O O . PRO A 1 271 ? 20.909 -13.386 -32.230 1.00 92.50 271 PRO A O 1
ATOM 2164 N N . SER A 1 272 ? 22.436 -15.028 -32.301 1.00 91.81 272 SER A N 1
ATOM 2165 C CA . SER A 1 272 ? 22.218 -15.554 -30.939 1.00 91.81 272 SER A CA 1
ATOM 2166 C C . SER A 1 272 ? 22.449 -14.559 -29.792 1.00 91.81 272 SER A C 1
ATOM 2168 O O . SER A 1 272 ? 22.040 -14.826 -28.667 1.00 91.81 272 SER A O 1
ATOM 2170 N N . GLN A 1 273 ? 23.096 -13.420 -30.048 1.00 92.25 273 GLN A N 1
ATOM 2171 C CA . GLN A 1 273 ? 23.356 -12.374 -29.049 1.00 92.25 273 GLN A CA 1
ATOM 2172 C C . GLN A 1 273 ? 22.342 -11.222 -29.125 1.00 92.25 273 GLN A C 1
ATOM 2174 O O . GLN A 1 273 ? 22.528 -10.187 -28.489 1.00 92.25 273 GLN A O 1
ATOM 2179 N N . THR A 1 274 ? 21.292 -11.377 -29.933 1.00 91.06 274 THR A N 1
ATOM 2180 C CA . THR A 1 274 ? 20.254 -10.362 -30.141 1.00 91.06 274 THR A CA 1
ATOM 2181 C C . THR A 1 274 ? 18.944 -10.764 -29.470 1.00 91.06 274 THR A C 1
ATOM 2183 O O . THR A 1 274 ? 18.784 -11.894 -29.006 1.00 91.06 274 THR A O 1
ATOM 2186 N N . VAL A 1 275 ? 17.983 -9.838 -29.411 1.00 89.19 275 VAL A N 1
ATOM 2187 C CA . VAL A 1 275 ? 16.644 -10.147 -28.894 1.00 89.19 275 VAL A CA 1
ATOM 2188 C C . VAL A 1 275 ? 15.988 -11.267 -29.722 1.00 89.19 275 VAL A C 1
ATOM 2190 O O . VAL A 1 275 ? 16.148 -11.278 -30.946 1.00 89.19 275 VAL A O 1
ATOM 2193 N N . PRO A 1 276 ? 15.212 -12.184 -29.109 1.00 88.19 276 PRO A N 1
ATOM 2194 C CA . PRO A 1 276 ? 14.751 -13.409 -29.772 1.00 88.19 276 PRO A CA 1
ATOM 2195 C C . PRO A 1 276 ? 14.044 -13.193 -31.115 1.00 88.19 276 PRO A C 1
ATOM 2197 O O . PRO A 1 276 ? 14.268 -13.940 -32.064 1.00 88.19 276 PRO A O 1
ATOM 2200 N N . GLY A 1 277 ? 13.225 -12.142 -31.230 1.00 88.38 277 GLY A N 1
ATOM 2201 C CA . GLY A 1 277 ? 12.533 -11.836 -32.483 1.00 88.38 277 GLY A CA 1
ATOM 2202 C C . GLY A 1 277 ? 13.480 -11.468 -33.627 1.00 88.38 277 GLY A C 1
ATOM 2203 O O . GLY A 1 277 ? 13.286 -11.905 -34.762 1.00 88.38 277 GLY A O 1
ATOM 2204 N N . PHE A 1 278 ? 14.543 -10.719 -33.325 1.00 90.81 278 PHE A N 1
ATOM 2205 C CA . PHE A 1 278 ? 15.558 -10.342 -34.306 1.00 90.81 278 PHE A CA 1
ATOM 2206 C C . PHE A 1 278 ? 16.433 -11.542 -34.677 1.00 90.81 278 PHE A C 1
ATOM 2208 O O . PHE A 1 278 ? 16.643 -11.802 -35.860 1.00 90.81 278 PHE A O 1
ATOM 2215 N N . TRP A 1 279 ? 16.836 -12.340 -33.683 1.00 90.81 279 TRP A N 1
ATOM 2216 C CA . TRP A 1 279 ? 17.547 -13.600 -33.895 1.00 90.81 279 TRP A CA 1
ATOM 2217 C C . TRP A 1 279 ? 16.792 -14.509 -34.869 1.00 90.81 279 TRP A C 1
ATOM 2219 O O . TRP A 1 279 ? 17.332 -14.858 -35.920 1.00 90.81 279 TRP A O 1
ATOM 2229 N N . HIS A 1 280 ? 15.531 -14.840 -34.568 1.00 89.69 280 HIS A N 1
ATOM 2230 C CA . HIS A 1 280 ? 14.733 -15.738 -35.400 1.00 89.69 280 HIS A CA 1
ATOM 2231 C C . HIS A 1 280 ? 14.517 -15.210 -36.821 1.00 89.69 280 HIS A C 1
ATOM 2233 O O . HIS A 1 280 ? 14.455 -16.025 -37.739 1.00 89.69 280 HIS A O 1
ATOM 2239 N N . SER A 1 281 ? 14.443 -13.887 -37.005 1.00 89.12 281 SER A N 1
ATOM 2240 C CA . SER A 1 281 ? 14.275 -13.250 -38.320 1.00 89.12 281 SER A CA 1
ATOM 2241 C C . SER A 1 281 ? 15.516 -13.336 -39.206 1.00 89.12 281 SER A C 1
ATOM 2243 O O . SER A 1 281 ? 15.393 -13.304 -40.424 1.00 89.12 281 SER A O 1
ATOM 2245 N N . LEU A 1 282 ? 16.712 -13.434 -38.620 1.00 90.00 282 LEU A N 1
ATOM 2246 C CA . LEU A 1 282 ? 17.953 -13.543 -39.391 1.00 90.00 282 LEU A CA 1
ATOM 2247 C C . LEU A 1 282 ? 18.217 -14.971 -39.877 1.00 90.00 282 LEU A C 1
ATOM 2249 O O . LEU A 1 282 ? 18.782 -15.158 -40.952 1.00 90.00 282 LEU A O 1
ATOM 2253 N N . ILE A 1 283 ? 17.844 -15.972 -39.078 1.00 88.69 283 ILE A N 1
ATOM 2254 C CA . ILE A 1 283 ? 18.215 -17.375 -39.323 1.00 88.69 283 ILE A CA 1
ATOM 2255 C C . ILE A 1 283 ? 17.119 -18.202 -40.026 1.00 88.69 283 ILE A C 1
ATOM 2257 O O . ILE A 1 283 ? 17.396 -19.324 -40.458 1.00 88.69 283 ILE A O 1
ATOM 2261 N N . ASN A 1 284 ? 15.885 -17.687 -40.153 1.00 81.81 284 ASN A N 1
ATOM 2262 C CA . ASN A 1 284 ? 14.736 -18.389 -40.758 1.00 81.81 284 ASN A CA 1
ATOM 2263 C C . ASN A 1 284 ? 14.206 -17.683 -41.998 1.00 81.81 284 ASN A C 1
ATOM 2265 O O . ASN A 1 284 ? 13.783 -18.424 -42.919 1.00 81.81 284 ASN A O 1
#